Protein AF-A0A3A9STM9-F1 (afdb_monomer_lite)

Secondary structure (DSSP, 8-state):
-------------------------------------------S-TTS---S---EEEETTEEEEGGGSS-HHHHHHHPPTT-EEEEE--TT-SS-EEEEES--EEETTEEE-SEEEEEEEETTEEEEEEEEE-SSTTS--EEETTEEE---SSEEEEEEE-TTSS-EEEEEEEETTTTEEEE--SSS--------S---HHHHHHHHHHHHHSPBP-PEE-

Structure (mmCIF, N/CA/C/O backbone):
data_AF-A0A3A9STM9-F1
#
_entry.id   AF-A0A3A9STM9-F1
#
loop_
_atom_site.group_PDB
_atom_site.id
_atom_site.type_symbol
_atom_site.label_atom_id
_atom_site.label_alt_id
_atom_site.label_comp_id
_atom_site.label_asym_id
_atom_site.label_entity_id
_atom_site.label_seq_id
_atom_site.pdbx_PDB_ins_code
_atom_site.Cartn_x
_atom_site.Cartn_y
_atom_site.Cartn_z
_atom_site.occupancy
_atom_site.B_iso_or_equiv
_atom_site.auth_seq_id
_atom_site.auth_comp_id
_atom_site.auth_asym_id
_atom_site.auth_atom_id
_atom_site.pdbx_PDB_model_num
ATOM 1 N N . MET A 1 1 ? 1.216 -51.928 -12.205 1.00 36.06 1 MET A N 1
ATOM 2 C CA . MET A 1 1 ? 1.286 -51.960 -10.725 1.00 36.06 1 MET A CA 1
ATOM 3 C C . MET A 1 1 ? 0.405 -50.849 -10.153 1.00 36.06 1 MET A C 1
ATOM 5 O O . MET A 1 1 ? 0.487 -49.728 -10.626 1.00 36.06 1 MET A O 1
ATOM 9 N N . LYS A 1 2 ? -0.475 -51.207 -9.203 1.00 38.81 2 LYS A N 1
ATOM 10 C CA . LYS A 1 2 ? -1.328 -50.347 -8.342 1.00 38.81 2 LYS A CA 1
ATOM 11 C C . LYS A 1 2 ? -0.442 -49.484 -7.408 1.00 38.81 2 LYS A C 1
ATOM 13 O O . LYS A 1 2 ? 0.633 -49.959 -7.061 1.00 38.81 2 LYS A O 1
ATOM 18 N N . LYS A 1 3 ? -0.810 -48.273 -6.957 1.00 34.09 3 LYS A N 1
ATOM 19 C CA . LYS A 1 3 ? -1.769 -47.909 -5.872 1.00 34.09 3 LYS A CA 1
ATOM 20 C C . LYS A 1 3 ? -1.920 -46.357 -5.845 1.00 34.09 3 LYS A C 1
ATOM 22 O O . LYS A 1 3 ? -0.946 -45.683 -6.140 1.00 34.09 3 LYS A O 1
ATOM 27 N N . ARG A 1 4 ? -3.141 -45.791 -5.713 1.00 35.72 4 ARG A N 1
ATOM 28 C CA . ARG A 1 4 ? -3.733 -45.106 -4.515 1.00 35.72 4 ARG A CA 1
ATOM 29 C C . ARG A 1 4 ? -2.788 -44.052 -3.895 1.00 35.72 4 ARG A C 1
ATOM 31 O O . ARG A 1 4 ? -1.695 -44.426 -3.513 1.00 35.72 4 ARG A O 1
ATOM 38 N N . GLY A 1 5 ? -3.092 -42.755 -3.799 1.00 36.53 5 GLY A N 1
ATOM 39 C CA . GLY A 1 5 ? -4.284 -42.110 -3.238 1.00 36.53 5 GLY A CA 1
ATOM 40 C C . GLY A 1 5 ? -3.933 -41.561 -1.845 1.00 36.53 5 GLY A C 1
ATOM 41 O O . GLY A 1 5 ? -3.581 -42.358 -0.985 1.00 36.53 5 GLY A O 1
ATOM 42 N N . ALA A 1 6 ? -4.020 -40.244 -1.629 1.00 35.03 6 ALA A N 1
ATOM 43 C CA . ALA A 1 6 ? -4.059 -39.632 -0.296 1.00 35.03 6 ALA A CA 1
ATOM 44 C C . ALA A 1 6 ? -4.674 -38.223 -0.379 1.00 35.03 6 ALA A C 1
ATOM 46 O O . ALA A 1 6 ? -4.030 -37.265 -0.796 1.00 35.03 6 ALA A O 1
ATOM 47 N N . GLN A 1 7 ? -5.948 -38.125 0.003 1.00 38.66 7 GLN A N 1
ATOM 48 C CA . GLN A 1 7 ? -6.521 -36.905 0.565 1.00 38.66 7 GLN A CA 1
ATOM 49 C C . GLN A 1 7 ? -5.829 -36.640 1.907 1.00 38.66 7 GLN A C 1
ATOM 51 O O . GLN A 1 7 ? -5.618 -37.581 2.671 1.00 38.66 7 GLN A O 1
ATOM 56 N N . LEU A 1 8 ? -5.533 -35.381 2.224 1.00 28.84 8 LEU A N 1
ATOM 57 C CA . LEU A 1 8 ? -5.182 -34.978 3.583 1.00 28.84 8 LEU A CA 1
ATOM 58 C C . LEU A 1 8 ? -6.195 -33.945 4.074 1.00 28.84 8 LEU A C 1
ATOM 60 O O . LEU A 1 8 ? -6.130 -32.766 3.746 1.00 28.84 8 LEU A O 1
ATOM 64 N N . PHE A 1 9 ? -7.144 -34.448 4.860 1.00 35.03 9 PHE A N 1
ATOM 65 C CA . PHE A 1 9 ? -7.806 -33.707 5.925 1.00 35.03 9 PHE A CA 1
ATOM 66 C C . PHE A 1 9 ? -6.917 -33.788 7.173 1.00 35.03 9 PHE A C 1
ATOM 68 O O . PHE A 1 9 ? -6.619 -34.894 7.615 1.00 35.03 9 PHE A O 1
ATOM 75 N N . MET A 1 10 ? -6.559 -32.646 7.762 1.00 34.81 10 MET A N 1
ATOM 76 C CA . MET A 1 10 ? -6.268 -32.458 9.196 1.00 34.81 10 MET A CA 1
ATOM 77 C C . MET A 1 10 ? -6.513 -30.965 9.490 1.00 34.81 10 MET A C 1
ATOM 79 O O . MET A 1 10 ? -5.929 -30.126 8.820 1.00 34.81 10 MET A O 1
ATOM 83 N N . GLY A 1 11 ? -7.388 -30.512 10.386 1.00 28.47 11 GLY A N 1
ATOM 84 C CA . GLY A 1 11 ? -8.032 -31.188 11.506 1.00 28.47 11 GLY A CA 1
ATOM 85 C C . GLY A 1 11 ? -7.297 -30.899 12.817 1.00 28.47 11 GLY A C 1
ATOM 86 O O . GLY A 1 11 ? -6.420 -31.665 13.179 1.00 28.47 11 GLY A O 1
ATOM 87 N N . ALA A 1 12 ? -7.729 -29.826 13.493 1.00 33.81 12 ALA A N 1
ATOM 88 C CA . ALA A 1 12 ? -7.607 -29.501 14.923 1.00 33.81 12 ALA A CA 1
ATOM 89 C C . ALA A 1 12 ? -6.215 -29.344 15.579 1.00 33.81 12 ALA A C 1
ATOM 91 O O . ALA A 1 12 ? -5.416 -30.270 15.636 1.00 33.81 12 ALA A O 1
ATOM 92 N N . LEU A 1 13 ? -6.029 -28.209 16.268 1.00 30.81 13 LEU A N 1
ATOM 93 C CA . LEU A 1 13 ? -5.254 -28.150 17.512 1.00 30.81 13 LEU A CA 1
ATOM 94 C C . LEU A 1 13 ? -6.103 -27.510 18.623 1.00 30.81 13 LE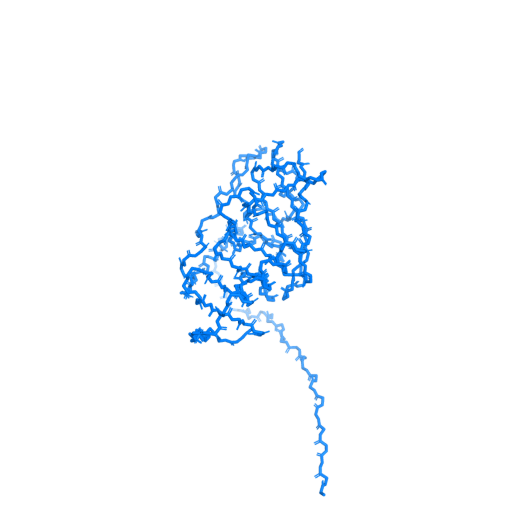U A C 1
ATOM 96 O O . LEU A 1 13 ? -6.277 -26.300 18.703 1.00 30.81 13 LEU A O 1
ATOM 100 N N . THR A 1 14 ? -6.724 -28.414 19.377 1.00 33.56 14 THR A N 1
ATOM 101 C CA . THR A 1 14 ? -6.769 -28.542 20.842 1.00 33.56 14 THR A CA 1
ATOM 102 C C . THR A 1 14 ? -6.871 -27.286 21.716 1.00 33.56 14 THR A C 1
ATOM 104 O O . THR A 1 14 ? -5.957 -26.475 21.818 1.00 33.56 14 THR A O 1
ATOM 107 N N . ALA A 1 15 ? -7.976 -27.241 22.467 1.00 31.92 15 ALA A N 1
ATOM 108 C CA . ALA A 1 15 ? -8.197 -26.408 23.641 1.00 31.92 15 ALA A CA 1
ATOM 109 C C . ALA A 1 15 ? -7.221 -26.744 24.785 1.00 31.92 15 ALA A C 1
ATOM 111 O O . ALA A 1 15 ? -7.033 -27.912 25.119 1.00 31.92 15 ALA A O 1
ATOM 112 N N . GLY A 1 16 ? -6.677 -25.719 25.442 1.00 28.27 16 GLY A N 1
ATOM 113 C CA . GLY A 1 16 ? -6.031 -25.837 26.749 1.00 28.27 16 GLY A CA 1
ATOM 114 C C . GLY A 1 16 ? -6.866 -25.128 27.812 1.00 28.27 16 GLY A C 1
ATOM 115 O O . GLY A 1 16 ? -6.748 -23.917 27.974 1.00 28.27 16 GLY A O 1
ATOM 116 N N . ILE A 1 17 ? -7.718 -25.873 28.521 1.00 34.19 17 ILE A N 1
ATOM 117 C CA . ILE A 1 17 ? -8.367 -25.435 29.764 1.00 34.19 17 ILE A CA 1
ATOM 118 C C . ILE A 1 17 ? -7.583 -26.016 30.952 1.00 34.19 17 ILE A C 1
ATOM 120 O O . ILE A 1 17 ? -7.381 -27.222 31.021 1.00 34.19 17 ILE A O 1
ATOM 124 N N . LEU A 1 18 ? -7.193 -25.105 31.853 1.00 35.88 18 LEU A N 1
ATOM 125 C CA . LEU A 1 18 ? -6.955 -25.192 33.305 1.00 35.88 18 LEU A CA 1
ATOM 126 C C . LEU A 1 18 ? -6.190 -26.392 33.898 1.00 35.88 18 LEU A C 1
ATOM 128 O O . LEU A 1 18 ? -6.679 -27.514 33.948 1.00 35.88 18 LEU A O 1
ATOM 132 N N . ALA A 1 19 ? -5.095 -26.066 34.592 1.00 32.84 19 ALA A N 1
ATOM 133 C CA . ALA A 1 19 ? -4.688 -26.768 35.806 1.00 32.84 19 ALA A CA 1
ATOM 134 C C . ALA A 1 19 ? -4.835 -25.811 37.003 1.00 32.84 19 ALA A C 1
ATOM 136 O O . ALA A 1 19 ? -4.097 -24.837 37.141 1.00 32.84 19 ALA A O 1
ATOM 137 N N . THR A 1 20 ? -5.829 -26.077 37.847 1.00 36.50 20 THR A N 1
ATOM 138 C CA . THR A 1 20 ? -6.054 -25.442 39.152 1.00 36.50 20 THR A CA 1
ATOM 139 C C . THR A 1 20 ? -5.585 -26.365 40.273 1.00 36.50 20 THR A C 1
ATOM 141 O O . THR A 1 20 ? -6.128 -27.459 40.385 1.00 36.50 20 THR A O 1
ATOM 144 N N . SER A 1 21 ? -4.660 -25.893 41.120 1.00 33.94 21 SER A N 1
ATOM 145 C CA . SER A 1 21 ? -4.556 -26.135 42.582 1.00 33.94 21 SER A CA 1
ATOM 146 C C . SER A 1 21 ? -3.163 -25.679 43.066 1.00 33.94 21 SER A C 1
ATOM 148 O O . SER A 1 21 ? -2.178 -26.129 42.499 1.00 33.94 21 SER A O 1
ATOM 150 N N . GLY A 1 22 ? -2.957 -24.833 44.079 1.00 27.05 22 GLY A N 1
ATOM 151 C CA . GLY A 1 22 ? -3.883 -24.141 44.964 1.00 27.05 22 GLY A CA 1
ATOM 152 C C . GLY A 1 22 ? -3.167 -23.175 45.934 1.00 27.05 22 GLY A C 1
ATOM 153 O O . GLY A 1 22 ? -1.953 -23.204 46.081 1.00 27.05 22 GLY A O 1
ATOM 154 N N . VAL A 1 23 ? -4.011 -22.390 46.613 1.00 28.11 23 VAL A N 1
ATOM 155 C CA . VAL A 1 23 ? -3.881 -21.769 47.951 1.00 28.11 23 VAL A CA 1
ATOM 156 C C . VAL A 1 23 ? -3.001 -20.507 48.139 1.00 28.11 23 VAL A C 1
ATOM 158 O O . VAL A 1 23 ? -1.779 -20.535 48.178 1.00 28.11 23 VAL A O 1
ATOM 161 N N . THR A 1 24 ? -3.740 -19.412 48.391 1.00 32.69 24 THR A N 1
ATOM 162 C CA . THR A 1 24 ? -3.453 -18.169 49.147 1.00 32.69 24 THR A CA 1
ATOM 163 C C . THR A 1 24 ? -2.384 -17.190 48.658 1.00 32.69 24 THR A C 1
ATOM 165 O O . THR A 1 24 ? -1.218 -17.279 49.017 1.00 32.69 24 THR A O 1
ATOM 168 N N . SER A 1 25 ? -2.829 -16.087 48.053 1.00 26.17 25 SER A N 1
ATOM 169 C CA . SER A 1 25 ? -2.983 -14.801 48.764 1.00 26.17 25 SER A CA 1
ATOM 170 C C . SER A 1 25 ? -3.636 -13.757 47.850 1.00 26.17 25 SER A C 1
ATOM 172 O O . SER A 1 25 ? -3.415 -13.720 46.643 1.00 26.17 25 SER A O 1
ATOM 174 N N . LEU A 1 26 ? -4.518 -12.949 48.441 1.00 37.00 26 LEU A N 1
ATOM 175 C CA . LEU A 1 26 ? -5.212 -11.839 47.800 1.00 37.00 26 LEU A CA 1
ATOM 176 C C . LEU A 1 26 ? -4.216 -10.810 47.253 1.00 37.00 26 LEU A C 1
ATOM 178 O O . LEU A 1 26 ? -3.538 -10.138 48.023 1.00 37.00 26 LEU A O 1
ATOM 182 N N . ALA A 1 27 ? -4.230 -10.603 45.941 1.00 31.00 27 ALA A N 1
ATOM 183 C CA . ALA A 1 27 ? -3.886 -9.321 45.350 1.00 31.00 27 ALA A CA 1
ATOM 184 C C . ALA A 1 27 ? -4.772 -9.109 44.123 1.00 31.00 27 ALA A C 1
ATOM 186 O O . ALA A 1 27 ? -4.664 -9.808 43.117 1.00 31.00 27 ALA A O 1
ATOM 187 N N . THR A 1 28 ? -5.683 -8.147 44.232 1.00 36.78 28 THR A N 1
ATOM 188 C CA . THR A 1 28 ? -6.463 -7.592 43.128 1.00 36.78 28 THR A CA 1
ATOM 189 C C . THR A 1 28 ? -5.501 -6.961 42.122 1.00 36.78 28 THR A C 1
ATOM 191 O O . THR A 1 28 ? -5.215 -5.767 42.187 1.00 36.78 28 THR A O 1
ATOM 194 N N . ILE A 1 29 ? -4.967 -7.755 41.198 1.00 31.92 29 ILE A N 1
ATOM 195 C CA . ILE A 1 29 ? -4.223 -7.234 40.054 1.00 31.92 29 ILE A CA 1
ATOM 196 C C . ILE A 1 29 ? -5.262 -6.906 38.988 1.00 31.92 29 ILE A C 1
ATOM 198 O O . ILE A 1 29 ? -5.820 -7.784 38.333 1.00 31.92 29 ILE A O 1
ATOM 202 N N . LYS A 1 30 ? -5.555 -5.606 38.875 1.00 32.53 30 LYS A N 1
ATOM 203 C CA . LYS A 1 30 ? -6.234 -5.003 37.726 1.00 32.53 30 LYS A CA 1
ATOM 204 C C . LYS A 1 30 ? -5.679 -5.632 36.451 1.00 32.53 30 LYS A C 1
ATOM 206 O O . LYS A 1 30 ? -4.481 -5.543 36.198 1.00 32.53 30 LYS A O 1
ATOM 211 N N . SER A 1 31 ? -6.560 -6.217 35.650 1.00 32.16 31 SER A N 1
ATOM 212 C CA . SER A 1 31 ? -6.280 -6.636 34.283 1.00 32.16 31 SER A CA 1
ATOM 213 C C . SER A 1 31 ? -5.902 -5.409 33.448 1.00 32.16 31 SER A C 1
ATOM 215 O O . SER A 1 31 ? -6.747 -4.785 32.804 1.00 32.16 31 SER A O 1
ATOM 217 N N . MET A 1 32 ? -4.633 -5.020 33.486 1.00 32.53 32 MET A N 1
ATOM 218 C CA . MET A 1 32 ? -4.047 -4.262 32.397 1.00 32.53 32 MET A CA 1
ATOM 219 C C . MET A 1 32 ? -3.854 -5.261 31.268 1.00 32.53 32 MET A C 1
ATOM 221 O O . MET A 1 32 ? -3.024 -6.159 31.369 1.00 32.53 32 MET A O 1
ATOM 225 N N . ALA A 1 33 ? -4.666 -5.132 30.222 1.00 32.31 33 ALA A N 1
ATOM 226 C CA . ALA A 1 33 ? -4.349 -5.724 28.937 1.00 32.31 33 ALA A CA 1
ATOM 227 C C . ALA A 1 33 ? -3.004 -5.131 28.501 1.00 32.31 33 ALA A C 1
ATOM 229 O O . ALA A 1 33 ? -2.926 -3.989 28.050 1.00 32.31 33 ALA A O 1
ATOM 230 N N . THR A 1 34 ? -1.925 -5.869 28.730 1.00 31.91 34 THR A N 1
ATOM 231 C CA . THR A 1 34 ? -0.625 -5.588 28.142 1.00 31.91 34 THR A CA 1
ATOM 232 C C . THR A 1 34 ? -0.756 -5.862 26.653 1.00 31.91 34 THR A C 1
ATOM 234 O O . THR A 1 34 ? -0.720 -7.005 26.210 1.00 31.91 34 THR A O 1
ATOM 237 N N . THR A 1 35 ? -0.964 -4.805 25.871 1.00 36.81 35 THR A N 1
ATOM 238 C CA . THR A 1 35 ? -0.678 -4.822 24.436 1.00 36.81 35 THR A CA 1
ATOM 239 C C . THR A 1 35 ? 0.807 -5.113 24.279 1.00 36.81 35 THR A C 1
ATOM 241 O O . THR A 1 35 ? 1.641 -4.222 24.445 1.00 36.81 35 THR A O 1
ATOM 244 N N . GLU A 1 36 ? 1.145 -6.368 24.006 1.00 32.84 36 GLU A N 1
ATOM 245 C CA . GLU A 1 36 ? 2.467 -6.729 23.520 1.00 32.84 36 GLU A CA 1
ATOM 246 C C . GLU A 1 36 ? 2.610 -6.132 22.119 1.00 32.84 36 GLU A C 1
ATOM 248 O O . GLU A 1 36 ? 2.073 -6.641 21.134 1.00 32.84 36 GLU A O 1
ATOM 253 N N . ALA A 1 37 ? 3.305 -4.999 22.029 1.00 37.56 37 ALA A N 1
ATOM 254 C CA . ALA A 1 37 ? 3.861 -4.544 20.769 1.00 37.56 37 ALA A CA 1
ATOM 255 C C . ALA A 1 37 ? 4.947 -5.553 20.380 1.00 37.56 37 ALA A C 1
ATOM 257 O O . ALA A 1 37 ? 6.100 -5.432 20.791 1.00 37.56 37 ALA A O 1
ATOM 258 N N . VAL A 1 38 ? 4.564 -6.599 19.648 1.00 35.12 38 VAL A N 1
ATOM 259 C CA . VAL A 1 38 ? 5.532 -7.531 19.074 1.00 35.12 38 VAL A CA 1
ATOM 260 C C . VAL A 1 38 ? 6.214 -6.805 17.919 1.00 35.12 38 VAL A C 1
ATOM 262 O O . VAL A 1 38 ? 5.756 -6.847 16.777 1.00 35.12 38 VAL A O 1
ATOM 265 N N . ASN A 1 39 ? 7.296 -6.096 18.241 1.00 37.81 39 ASN A N 1
ATOM 266 C CA . ASN A 1 39 ? 8.285 -5.663 17.266 1.00 37.81 39 ASN A CA 1
ATOM 267 C C . ASN A 1 39 ? 8.934 -6.930 16.704 1.00 37.81 39 ASN A C 1
ATOM 269 O O . ASN A 1 39 ? 9.878 -7.470 17.275 1.00 37.81 39 ASN A O 1
ATOM 273 N N . TYR A 1 40 ? 8.381 -7.446 15.609 1.00 34.56 40 TYR A N 1
ATOM 274 C CA . TYR A 1 40 ? 9.070 -8.452 14.818 1.00 34.56 40 TYR A CA 1
ATOM 275 C C . TYR A 1 40 ? 10.261 -7.777 14.145 1.00 34.56 40 TYR A C 1
ATOM 277 O O . TYR A 1 40 ? 10.103 -7.063 13.157 1.00 34.56 40 TYR A O 1
ATOM 285 N N . THR A 1 41 ? 11.451 -8.012 14.691 1.00 30.83 41 THR A N 1
ATOM 286 C CA . THR A 1 41 ? 12.717 -7.710 14.027 1.00 30.83 41 THR A CA 1
ATOM 287 C C . THR A 1 41 ? 12.746 -8.476 12.705 1.00 30.83 41 THR A C 1
ATOM 289 O O . THR A 1 41 ? 12.654 -9.705 12.690 1.00 30.83 41 THR A O 1
ATOM 292 N N . MET A 1 42 ? 12.797 -7.755 11.585 1.00 40.12 42 MET A N 1
ATOM 293 C CA . MET A 1 42 ? 12.974 -8.368 10.270 1.00 40.12 42 MET A CA 1
ATOM 294 C C . MET A 1 42 ? 14.424 -8.843 10.137 1.00 40.12 42 MET A C 1
ATOM 296 O O . MET A 1 42 ? 15.335 -8.024 10.192 1.00 40.12 42 MET A O 1
ATOM 300 N N . GLU A 1 43 ? 14.642 -10.145 9.946 1.00 37.22 43 GLU A N 1
ATOM 301 C CA . GLU A 1 43 ? 15.924 -10.657 9.452 1.00 37.22 43 GLU A CA 1
ATOM 302 C C . GLU A 1 43 ? 16.050 -10.308 7.957 1.00 37.22 43 GLU A C 1
ATOM 304 O O . GLU A 1 43 ? 15.247 -10.747 7.134 1.00 37.22 43 GLU A O 1
ATOM 309 N N . GLU A 1 44 ? 17.019 -9.438 7.656 1.00 31.61 44 GLU A N 1
ATOM 310 C CA . GLU A 1 44 ? 17.648 -9.164 6.355 1.00 31.61 44 GLU A CA 1
ATOM 311 C C . GLU A 1 44 ? 16.733 -9.067 5.117 1.00 31.61 44 GLU A C 1
ATOM 313 O O . GLU A 1 44 ? 16.713 -9.922 4.238 1.00 31.61 44 GLU A O 1
ATOM 318 N N . ASN A 1 45 ? 16.050 -7.927 4.986 1.00 33.34 45 ASN A N 1
ATOM 319 C CA . ASN A 1 45 ? 15.750 -7.304 3.688 1.00 33.34 45 ASN A CA 1
ATOM 320 C C . ASN A 1 45 ? 15.763 -5.774 3.860 1.00 33.34 45 ASN A C 1
ATOM 322 O O . ASN A 1 45 ? 14.739 -5.092 3.830 1.00 33.34 45 ASN A O 1
ATOM 326 N N . GLU A 1 46 ? 16.953 -5.235 4.131 1.00 38.16 46 GLU A N 1
ATOM 327 C CA . GLU A 1 46 ? 17.142 -3.914 4.749 1.00 38.16 46 GLU A CA 1
ATOM 328 C C . GLU A 1 46 ? 17.113 -2.685 3.822 1.00 38.16 46 GLU A C 1
ATOM 330 O O . GLU A 1 46 ? 17.242 -1.571 4.316 1.00 38.16 46 GLU A O 1
ATOM 335 N N . THR A 1 47 ? 16.934 -2.784 2.501 1.00 41.12 47 THR A N 1
ATOM 336 C CA . THR A 1 47 ? 17.202 -1.594 1.651 1.00 41.12 47 THR A CA 1
ATOM 337 C C . THR A 1 47 ? 15.992 -0.777 1.193 1.00 41.12 47 THR A C 1
ATOM 339 O O . THR A 1 47 ? 16.194 0.310 0.657 1.00 41.12 47 THR A O 1
ATOM 342 N N . LEU A 1 48 ? 14.746 -1.223 1.410 1.00 43.81 48 LEU A N 1
ATOM 343 C CA . LEU A 1 48 ? 13.556 -0.506 0.899 1.00 43.81 48 LEU A CA 1
ATOM 344 C C . LEU A 1 48 ? 12.452 -0.221 1.931 1.00 43.81 48 LEU A C 1
ATOM 346 O O . LEU A 1 48 ? 11.530 0.539 1.631 1.00 43.81 48 LEU A O 1
ATOM 350 N N . PHE A 1 49 ? 12.548 -0.751 3.153 1.00 46.47 49 PHE A N 1
ATOM 351 C CA . PHE A 1 49 ? 11.510 -0.595 4.175 1.00 46.47 49 PHE A CA 1
ATOM 352 C C . PHE A 1 49 ? 11.997 0.282 5.332 1.00 46.47 49 PHE A C 1
ATOM 354 O O . PHE A 1 49 ? 12.785 -0.146 6.167 1.00 46.47 49 PHE A O 1
ATOM 3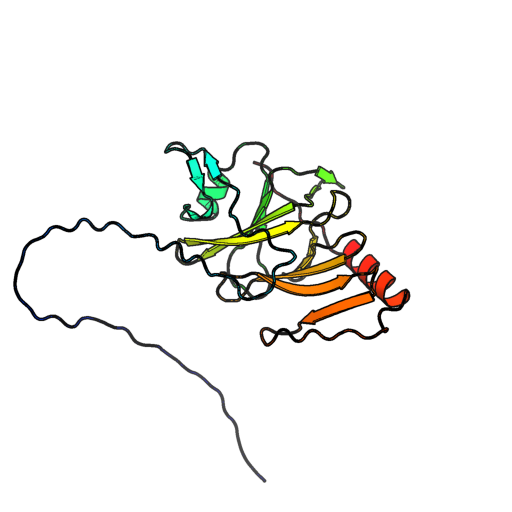61 N N . VAL A 1 50 ? 11.501 1.521 5.407 1.00 47.78 50 VAL A N 1
ATOM 362 C CA . VAL A 1 50 ? 11.709 2.380 6.585 1.00 47.78 50 VAL A CA 1
ATOM 363 C C . VAL A 1 50 ? 10.845 1.840 7.735 1.00 47.78 50 VAL A C 1
ATOM 365 O O . VAL A 1 50 ? 9.615 1.955 7.703 1.00 47.78 50 VAL A O 1
ATOM 368 N N . GLN A 1 51 ? 11.498 1.219 8.720 1.00 53.00 51 GLN A N 1
ATOM 369 C CA . GLN A 1 51 ? 10.904 0.478 9.842 1.00 53.00 51 GLN A CA 1
ATOM 370 C C . GLN A 1 51 ? 10.480 1.358 11.031 1.00 53.00 51 GLN A C 1
ATOM 372 O O . GLN A 1 51 ? 10.777 1.042 12.171 1.00 53.00 51 GLN A O 1
ATOM 377 N N . GLU A 1 52 ? 9.732 2.437 10.807 1.00 53.53 52 GLU A N 1
ATOM 378 C CA . GLU A 1 52 ? 9.034 3.088 11.926 1.00 53.53 52 GLU A CA 1
ATOM 379 C C . GLU A 1 52 ? 7.597 3.441 11.525 1.00 53.53 52 GLU A C 1
ATOM 381 O O . GLU A 1 52 ? 7.395 4.042 10.459 1.00 53.53 52 GLU A O 1
ATOM 386 N N . PRO A 1 53 ? 6.577 3.085 12.333 1.00 58.12 53 PRO A N 1
ATOM 387 C CA . PRO A 1 53 ? 5.198 3.490 12.095 1.00 58.12 53 PRO A CA 1
ATOM 388 C C . PRO A 1 53 ? 5.082 5.002 12.330 1.00 58.12 53 PRO A C 1
ATOM 390 O O . PRO A 1 53 ? 4.749 5.460 13.419 1.00 58.12 53 PRO A O 1
ATOM 393 N N . SER A 1 54 ? 5.371 5.800 11.303 1.00 63.62 54 SER A N 1
ATOM 394 C CA . SER A 1 54 ? 5.522 7.255 11.445 1.00 63.62 54 SER A CA 1
ATOM 395 C C . SER A 1 54 ? 4.205 8.035 11.486 1.00 63.62 54 SER A C 1
ATOM 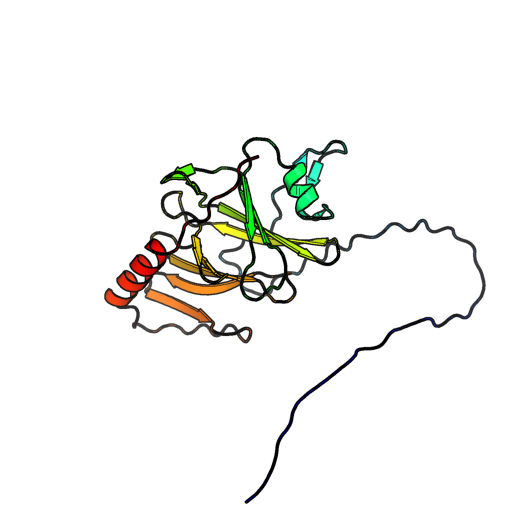397 O O . SER A 1 54 ? 4.226 9.256 11.646 1.00 63.62 54 SER A O 1
ATOM 399 N N . ILE A 1 55 ? 3.054 7.369 11.333 1.00 77.50 55 ILE A N 1
ATOM 400 C CA . ILE A 1 55 ? 1.758 8.044 11.387 1.00 77.50 55 ILE A CA 1
ATOM 401 C C . ILE A 1 55 ? 1.159 7.901 12.786 1.00 77.50 55 ILE A C 1
ATOM 403 O O . ILE A 1 55 ? 0.788 6.814 13.229 1.00 77.50 55 ILE A O 1
ATOM 407 N N . SER A 1 56 ? 0.995 9.048 13.435 1.00 85.56 56 SER A N 1
ATOM 408 C CA . SER A 1 56 ? 0.158 9.218 14.615 1.00 85.56 56 SER A CA 1
ATOM 409 C C . SER A 1 56 ? -0.965 10.192 14.286 1.00 85.56 56 SER A C 1
ATOM 411 O O . SER A 1 56 ? -0.757 11.171 13.569 1.00 85.56 56 SER A O 1
ATOM 413 N N . LEU A 1 57 ? -2.160 9.918 14.799 1.00 85.19 57 LEU A N 1
ATOM 414 C CA . LEU A 1 57 ? -3.347 10.740 14.589 1.00 85.19 57 LEU A CA 1
ATOM 415 C C . LEU A 1 57 ? -3.740 11.434 15.890 1.00 85.19 57 LEU A C 1
ATOM 417 O O . LEU A 1 57 ? -3.694 10.835 16.966 1.00 85.19 57 LEU A O 1
ATOM 421 N N . GLN A 1 58 ? -4.173 12.689 15.784 1.00 83.38 58 GLN A N 1
ATOM 422 C CA . GLN A 1 58 ? -4.838 13.371 16.886 1.00 83.38 58 GLN A CA 1
ATOM 423 C C . GLN A 1 58 ? -6.260 12.819 17.026 1.00 83.38 58 GLN A C 1
ATOM 425 O O . GLN A 1 58 ? -7.043 12.832 16.079 1.00 83.38 58 GLN A O 1
ATOM 430 N N . THR A 1 59 ? -6.607 12.369 18.224 1.00 81.75 59 THR A N 1
ATOM 431 C CA . THR A 1 59 ? -7.940 11.880 18.588 1.00 81.75 59 THR A CA 1
ATOM 432 C C . THR A 1 59 ? -8.514 12.720 19.730 1.00 81.75 59 THR A C 1
ATOM 434 O O . THR A 1 59 ? -7.799 13.511 20.354 1.00 81.75 59 THR A O 1
ATOM 437 N N . GLY A 1 60 ? -9.800 12.530 20.045 1.00 78.81 60 GLY A N 1
ATOM 438 C CA . GLY A 1 60 ? -10.428 13.170 21.209 1.00 78.81 60 GLY A CA 1
ATOM 439 C C . GLY A 1 60 ? -9.771 12.802 22.549 1.00 78.81 60 GLY A C 1
ATOM 440 O O . GLY A 1 60 ? -9.879 13.563 23.501 1.00 78.81 60 GLY A O 1
ATOM 441 N N . SER A 1 61 ? -9.050 11.676 22.612 1.00 81.25 61 SER A N 1
ATOM 442 C CA . SER A 1 61 ? -8.311 11.199 23.790 1.00 81.25 61 SER A CA 1
ATOM 443 C C . SER A 1 61 ? -6.801 11.479 23.737 1.00 81.25 61 SER A C 1
ATOM 445 O O . SER A 1 61 ? -6.062 10.952 24.563 1.00 81.25 61 SER A O 1
ATOM 447 N N . GLY A 1 62 ? -6.322 12.269 22.768 1.00 87.31 62 GLY A N 1
ATOM 448 C CA . GLY A 1 62 ? -4.897 12.576 22.581 1.00 87.31 62 GLY A CA 1
ATOM 449 C C . GLY A 1 62 ? -4.302 11.987 21.300 1.00 87.31 62 GLY A C 1
ATOM 450 O O . GLY A 1 62 ? -5.027 11.605 20.382 1.00 87.31 62 GLY A O 1
ATOM 451 N N . ILE A 1 63 ? -2.973 11.938 21.218 1.00 86.75 63 ILE A N 1
ATOM 452 C CA . ILE A 1 63 ? -2.254 11.411 20.050 1.00 86.75 63 ILE A CA 1
ATOM 453 C C . ILE A 1 63 ? -2.190 9.885 20.138 1.00 86.75 63 ILE A C 1
ATOM 455 O O . ILE A 1 63 ? -1.793 9.337 21.165 1.00 86.75 63 ILE A O 1
ATOM 459 N N . LYS A 1 64 ? -2.563 9.206 19.053 1.00 88.81 64 LYS A N 1
ATOM 460 C CA . LYS A 1 64 ? -2.606 7.746 18.961 1.00 88.81 64 LYS A CA 1
ATOM 461 C C . LYS A 1 64 ? -1.879 7.271 17.702 1.00 88.81 64 LYS A C 1
ATOM 463 O O . LYS A 1 64 ? -2.185 7.746 16.608 1.00 88.81 64 LYS A O 1
ATOM 468 N N . ASN A 1 65 ? -0.932 6.343 17.836 1.00 90.56 65 ASN A N 1
ATOM 469 C CA . ASN A 1 65 ? -0.309 5.683 16.686 1.00 90.56 65 ASN A CA 1
ATOM 470 C C . ASN A 1 65 ? -1.347 4.809 15.964 1.00 90.56 65 ASN A C 1
ATOM 472 O O . ASN A 1 65 ? -2.227 4.238 16.612 1.00 90.56 65 ASN A O 1
ATOM 476 N N . ILE A 1 66 ? -1.239 4.674 14.640 1.00 90.69 66 ILE A N 1
ATOM 477 C CA . ILE A 1 66 ? -2.140 3.826 13.842 1.00 90.69 66 ILE A CA 1
ATOM 478 C C . ILE A 1 66 ? -2.236 2.390 14.392 1.00 90.69 66 ILE A C 1
ATOM 480 O O . ILE A 1 66 ? -3.333 1.837 14.442 1.00 90.69 66 ILE A O 1
ATOM 484 N N . THR A 1 67 ? -1.136 1.806 14.876 1.00 90.75 67 THR A N 1
ATOM 485 C CA . THR A 1 67 ? -1.120 0.427 15.407 1.00 90.75 67 THR A CA 1
ATOM 486 C C . THR A 1 67 ? -1.882 0.258 16.724 1.00 90.75 67 THR A C 1
ATOM 488 O O . THR A 1 67 ? -2.208 -0.859 17.111 1.00 90.75 67 THR A O 1
ATOM 491 N N . GLN A 1 68 ? -2.210 1.354 17.413 1.00 91.31 68 GLN A N 1
ATOM 492 C CA . GLN A 1 68 ? -2.959 1.319 18.671 1.00 91.31 68 GLN A CA 1
ATOM 493 C C . GLN A 1 68 ? -4.482 1.286 18.449 1.00 91.31 68 GLN A C 1
ATOM 495 O O . GLN A 1 68 ? -5.247 1.171 19.413 1.00 91.31 68 GLN A O 1
ATOM 500 N N . PHE A 1 69 ? -4.965 1.498 17.220 1.00 92.19 69 PHE A N 1
ATOM 501 C CA . PHE A 1 69 ? -6.394 1.428 16.892 1.00 92.19 69 PHE A CA 1
ATOM 502 C C . PHE A 1 69 ? -6.892 -0.020 16.881 1.00 92.19 69 PHE A C 1
ATOM 504 O O . PHE A 1 69 ? -6.116 -0.934 16.626 1.00 92.19 69 PHE A O 1
ATOM 511 N N . GLY A 1 70 ? -8.186 -0.231 17.155 1.00 90.94 70 GLY A N 1
ATOM 512 C CA . GLY A 1 70 ? -8.766 -1.580 17.184 1.00 90.94 70 GLY A CA 1
ATOM 513 C C . GLY A 1 70 ? -9.242 -2.077 15.816 1.00 90.94 70 GLY A C 1
ATOM 514 O O . GLY A 1 70 ? -9.479 -3.268 15.625 1.00 90.94 70 GLY A O 1
ATOM 515 N N . SER A 1 71 ? -9.420 -1.167 14.850 1.00 94.19 71 SER A N 1
ATOM 516 C CA . SER A 1 71 ? -9.901 -1.501 13.506 1.00 94.19 71 SER A CA 1
ATOM 517 C C . SER A 1 71 ? -9.527 -0.451 12.456 1.00 94.19 71 SER A C 1
ATOM 519 O O . SER A 1 71 ? -9.314 0.724 12.764 1.00 94.19 71 SER A O 1
ATOM 521 N N . ILE A 1 72 ? -9.523 -0.869 11.184 1.00 95.56 72 ILE A N 1
ATOM 522 C CA . ILE A 1 72 ? -9.358 0.028 10.027 1.00 95.56 72 ILE A CA 1
ATOM 523 C C . ILE A 1 72 ? -10.471 1.087 9.988 1.00 95.56 72 ILE A C 1
ATOM 525 O O . ILE A 1 72 ? -10.224 2.238 9.629 1.00 95.56 72 ILE A O 1
ATOM 529 N N . ASP A 1 73 ? -11.687 0.738 10.411 1.00 95.75 73 ASP A N 1
ATOM 530 C CA . ASP A 1 73 ? -12.802 1.681 10.502 1.00 95.75 73 ASP A CA 1
ATOM 531 C C . ASP A 1 73 ? -12.530 2.836 11.458 1.00 95.75 73 ASP A C 1
ATOM 533 O O . ASP A 1 73 ? -12.797 3.991 11.118 1.00 95.75 73 ASP A O 1
ATOM 537 N N . GLU A 1 74 ? -11.998 2.549 12.644 1.00 94.69 74 GLU A N 1
ATOM 538 C CA . GLU A 1 74 ? -11.638 3.598 13.595 1.00 94.69 74 GLU A CA 1
ATOM 539 C C . GLU A 1 74 ? -10.547 4.508 13.034 1.00 94.69 74 GLU A C 1
ATOM 541 O O . GLU A 1 74 ? -10.662 5.729 13.159 1.00 94.69 74 GLU A O 1
ATOM 546 N N . ILE A 1 75 ? -9.548 3.932 12.357 1.00 95.25 75 ILE A N 1
ATOM 547 C CA . ILE A 1 75 ? -8.483 4.695 11.699 1.00 95.25 75 ILE A CA 1
ATOM 548 C C . ILE A 1 75 ? -9.086 5.652 10.669 1.00 95.25 75 ILE A C 1
ATOM 550 O O . ILE A 1 75 ? -8.877 6.859 10.754 1.00 95.25 75 ILE A O 1
ATOM 554 N N . VAL A 1 76 ? -9.895 5.142 9.735 1.00 96.00 76 VAL A N 1
ATOM 555 C CA . VAL A 1 76 ? -10.507 5.943 8.660 1.00 96.00 76 VAL A CA 1
ATOM 556 C C . VAL A 1 76 ? -11.432 7.038 9.203 1.00 96.00 76 VAL A C 1
ATOM 558 O O . VAL A 1 76 ? -11.521 8.127 8.625 1.00 96.00 76 VAL A O 1
ATOM 561 N N . ARG A 1 77 ? -12.123 6.793 10.321 1.00 94.56 77 ARG A N 1
ATOM 562 C CA . ARG A 1 77 ? -12.930 7.827 10.989 1.00 94.56 77 ARG A CA 1
ATOM 563 C C . ARG A 1 77 ? -12.065 8.914 11.625 1.00 94.56 77 ARG A C 1
ATOM 565 O O . ARG A 1 77 ? -12.462 10.074 11.554 1.00 94.56 77 ARG A O 1
ATOM 572 N N . ALA A 1 78 ? -10.923 8.543 12.203 1.00 94.31 78 ALA A N 1
ATOM 573 C CA . ALA A 1 78 ? -9.992 9.445 12.878 1.00 94.31 78 ALA A CA 1
ATOM 574 C C . ALA A 1 78 ? -9.034 10.190 11.932 1.00 94.31 78 ALA A C 1
ATOM 576 O O . ALA A 1 78 ? -8.330 11.093 12.382 1.00 94.31 78 ALA A O 1
ATOM 577 N N . LEU A 1 79 ? -8.985 9.833 10.641 1.00 94.38 79 LEU A N 1
ATOM 578 C CA . LEU A 1 79 ? -8.145 10.535 9.672 1.00 94.38 79 LEU A CA 1
ATOM 579 C C . LEU A 1 79 ? -8.501 12.035 9.618 1.00 94.38 79 LEU A C 1
ATOM 581 O O . LEU A 1 79 ? -9.684 12.385 9.525 1.00 94.38 79 LEU A O 1
ATOM 585 N N . PRO A 1 80 ? -7.503 12.933 9.651 1.00 91.88 80 PRO A N 1
ATOM 586 C CA . PRO A 1 80 ? -7.729 14.354 9.445 1.00 91.88 80 PRO A CA 1
ATOM 587 C C . PRO A 1 80 ? -8.081 14.637 7.981 1.00 91.88 80 PRO A C 1
ATOM 589 O O . PRO A 1 80 ? -7.714 13.885 7.074 1.00 91.88 80 PRO A O 1
ATOM 592 N N . LYS A 1 81 ? -8.765 15.765 7.753 1.00 92.00 81 LYS A N 1
ATOM 593 C CA . LYS A 1 81 ? -9.085 16.235 6.401 1.00 92.00 81 LYS A CA 1
ATOM 594 C C . LYS A 1 81 ? -7.817 16.379 5.558 1.00 92.00 81 LYS A C 1
ATOM 596 O O . LYS A 1 81 ? -6.820 16.921 6.032 1.00 92.00 81 LYS A O 1
ATOM 601 N N . GLY A 1 82 ? -7.879 15.933 4.309 1.00 90.44 82 GLY A N 1
ATOM 602 C CA . GLY A 1 82 ? -6.776 16.017 3.347 1.00 90.44 82 GLY A CA 1
ATOM 603 C C . GLY A 1 82 ?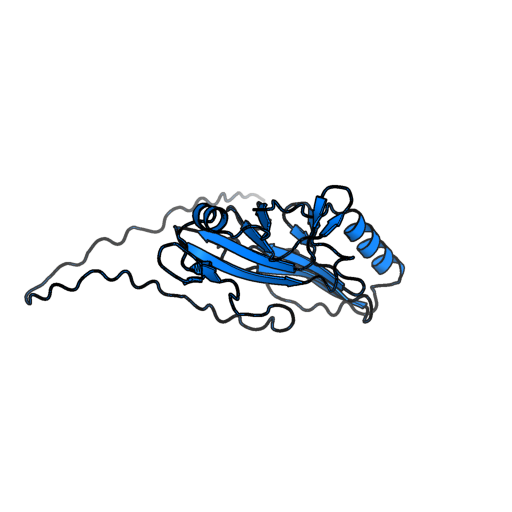 -5.827 14.816 3.348 1.00 90.44 82 GLY A C 1
ATOM 604 O O . GLY A 1 82 ? -5.123 14.621 2.357 1.00 90.44 82 GLY A O 1
ATOM 605 N N . MET A 1 83 ? -5.850 13.965 4.382 1.00 94.25 83 MET A N 1
ATOM 606 C CA . MET A 1 83 ? -5.253 12.632 4.274 1.00 94.25 83 MET A CA 1
ATOM 607 C C . MET A 1 83 ? -6.125 11.740 3.394 1.00 94.25 83 MET A C 1
ATOM 609 O O . MET A 1 83 ? -7.340 11.924 3.291 1.00 94.25 83 MET A O 1
ATOM 613 N N . ALA A 1 84 ? -5.497 10.756 2.759 1.00 96.94 84 ALA A N 1
ATOM 614 C CA . ALA A 1 84 ? -6.196 9.832 1.887 1.00 96.94 84 ALA A CA 1
ATOM 615 C C . ALA A 1 84 ? -5.858 8.386 2.229 1.00 96.94 84 ALA A C 1
ATOM 617 O O . ALA A 1 84 ? -4.787 8.073 2.758 1.00 96.94 84 ALA A O 1
ATOM 618 N N . TYR A 1 85 ? -6.789 7.496 1.921 1.00 98.12 85 TYR A N 1
ATOM 619 C CA . TYR A 1 85 ? -6.663 6.085 2.232 1.00 98.12 85 TYR A CA 1
ATOM 620 C C . TYR A 1 85 ? -7.174 5.211 1.095 1.00 98.12 85 TYR A C 1
ATOM 622 O O . TYR A 1 85 ? -7.908 5.661 0.216 1.00 98.12 85 TYR A O 1
ATOM 630 N N . LYS A 1 86 ? -6.788 3.939 1.108 1.00 98.31 86 LYS A N 1
ATOM 631 C CA . LYS A 1 86 ? -7.453 2.917 0.313 1.00 98.31 86 LYS A CA 1
ATOM 632 C C . LYS A 1 86 ? -7.563 1.622 1.089 1.00 98.31 86 LYS A C 1
ATOM 634 O O . LYS A 1 86 ? -6.587 1.172 1.675 1.00 98.31 86 LYS A O 1
ATOM 639 N N . ARG A 1 87 ? -8.745 1.017 1.048 1.00 97.69 87 ARG A N 1
ATOM 640 C CA . ARG A 1 87 ? -8.974 -0.356 1.498 1.00 97.69 87 ARG A CA 1
ATOM 641 C C . ARG A 1 87 ? -8.922 -1.288 0.305 1.00 97.69 87 ARG A C 1
ATOM 643 O O . ARG A 1 87 ? -9.470 -0.963 -0.752 1.00 97.69 87 ARG A O 1
ATOM 650 N N . MET A 1 88 ? -8.245 -2.416 0.450 1.00 96.50 88 MET A N 1
ATOM 651 C CA . MET A 1 88 ? -8.130 -3.403 -0.617 1.00 96.50 88 MET A CA 1
ATOM 652 C C . MET A 1 88 ? -7.748 -4.780 -0.092 1.00 96.50 88 MET A C 1
ATOM 654 O O . MET A 1 88 ? -7.247 -4.921 1.016 1.00 96.50 88 MET A O 1
ATOM 658 N N . TYR A 1 89 ? -7.944 -5.783 -0.942 1.00 95.56 89 TYR A N 1
ATOM 659 C CA . TYR A 1 89 ? -7.437 -7.134 -0.740 1.00 95.56 89 TYR A CA 1
ATOM 660 C C . TYR A 1 89 ? -6.174 -7.338 -1.570 1.00 95.56 89 TYR A C 1
ATOM 662 O O . TYR A 1 89 ? -6.126 -6.937 -2.744 1.00 95.56 89 TYR A O 1
ATOM 670 N N . LEU A 1 90 ? -5.172 -7.959 -0.952 1.00 95.12 90 LEU A N 1
ATOM 671 C CA . LEU A 1 90 ? -3.902 -8.299 -1.579 1.00 95.12 90 LEU A CA 1
ATOM 672 C C . LEU A 1 90 ? -3.699 -9.811 -1.574 1.00 95.12 90 LEU A C 1
ATOM 674 O O . LEU A 1 90 ? -4.172 -10.516 -0.687 1.00 95.12 90 LEU A O 1
ATOM 678 N N . LYS A 1 91 ? -2.992 -10.308 -2.587 1.00 92.69 91 LYS A N 1
ATOM 679 C CA . LYS A 1 91 ? -2.647 -11.720 -2.712 1.00 92.69 91 LYS A CA 1
ATOM 680 C C . LYS A 1 91 ? -1.841 -12.159 -1.490 1.00 92.69 91 LYS A C 1
ATOM 682 O O . LYS A 1 91 ? -1.063 -11.385 -0.938 1.00 92.69 91 LYS A O 1
ATOM 687 N N . GLY A 1 92 ? -2.052 -13.408 -1.091 1.00 90.69 92 GLY A N 1
ATOM 688 C CA . GLY A 1 92 ? -1.415 -14.019 0.071 1.00 90.69 92 GLY A CA 1
ATOM 689 C C . GLY A 1 92 ? -2.196 -13.824 1.368 1.00 90.69 92 GLY A C 1
ATOM 690 O O . GLY A 1 92 ? -2.218 -14.757 2.157 1.00 90.69 92 GLY A O 1
ATOM 691 N N . PHE A 1 93 ? -2.946 -12.728 1.540 1.00 93.94 93 PHE A N 1
ATOM 692 C CA . PHE A 1 93 ? -3.689 -12.436 2.771 1.00 93.94 93 PHE A CA 1
ATOM 693 C C . PHE A 1 93 ? -5.209 -12.372 2.559 1.00 93.94 93 PHE A C 1
ATOM 695 O O . PHE A 1 93 ? -5.705 -11.654 1.696 1.00 93.94 93 PHE A O 1
ATOM 702 N N . ASN A 1 94 ? -5.974 -13.086 3.392 1.00 92.00 94 ASN A N 1
ATOM 703 C CA . ASN A 1 94 ? -7.441 -13.150 3.307 1.00 92.00 94 ASN A CA 1
ATOM 704 C C . ASN A 1 94 ? -8.160 -12.083 4.163 1.00 92.00 94 ASN A C 1
ATOM 706 O O . ASN A 1 94 ? -9.255 -12.313 4.673 1.00 92.00 94 ASN A O 1
ATOM 710 N N . GLY A 1 95 ? -7.534 -10.926 4.372 1.00 93.06 95 GLY A N 1
ATOM 711 C CA . GLY A 1 95 ? -8.107 -9.827 5.144 1.00 93.06 95 GLY A CA 1
ATOM 712 C C . GLY A 1 95 ? -7.925 -8.476 4.466 1.00 93.06 95 GLY A C 1
ATOM 713 O O . GLY A 1 95 ? -7.280 -8.353 3.424 1.00 93.06 95 GLY A O 1
ATOM 714 N N . GLU A 1 96 ? -8.537 -7.452 5.057 1.00 94.00 96 GLU A N 1
ATOM 715 C CA . GLU A 1 96 ? -8.462 -6.092 4.532 1.00 94.00 96 GLU A CA 1
ATOM 716 C C . GLU A 1 96 ? -7.078 -5.482 4.797 1.00 94.00 96 GLU A C 1
ATOM 718 O O . GLU A 1 96 ? -6.544 -5.542 5.909 1.00 94.00 96 GLU A O 1
ATOM 723 N N . VAL A 1 97 ? -6.517 -4.869 3.757 1.00 97.06 97 VAL A N 1
ATOM 724 C CA . VAL A 1 97 ? -5.289 -4.079 3.800 1.00 97.06 97 VAL A CA 1
ATOM 725 C C . VAL A 1 97 ? -5.658 -2.606 3.658 1.00 97.06 97 VAL A C 1
ATOM 727 O O . VAL A 1 97 ? -6.390 -2.217 2.742 1.00 97.06 97 VAL A O 1
ATOM 730 N N . LEU A 1 98 ? -5.122 -1.780 4.550 1.00 98.00 98 LEU A N 1
ATOM 731 C CA . LEU A 1 98 ? -5.243 -0.330 4.533 1.00 98.00 98 LEU A CA 1
ATOM 732 C C . LEU A 1 98 ? -3.950 0.295 4.004 1.00 98.00 98 LEU A C 1
ATOM 734 O O . LEU A 1 98 ? -2.880 0.136 4.584 1.00 98.00 98 LEU A O 1
ATOM 738 N N . LEU A 1 99 ? -4.073 1.074 2.938 1.00 97.69 99 LEU A N 1
ATOM 739 C CA . LEU A 1 99 ? -3.046 1.994 2.464 1.00 97.69 99 LEU A CA 1
ATOM 740 C C . LEU A 1 99 ? -3.384 3.388 2.991 1.00 97.69 99 LEU A C 1
ATOM 742 O O . LEU A 1 99 ? -4.482 3.879 2.737 1.00 97.69 99 LEU A O 1
ATOM 746 N N . LEU A 1 100 ? -2.445 4.045 3.666 1.00 96.75 100 LEU A N 1
ATOM 747 C CA . LEU A 1 100 ? -2.557 5.441 4.091 1.00 96.75 100 LEU A CA 1
ATOM 748 C C . LEU A 1 100 ? -1.541 6.311 3.366 1.00 96.75 100 LEU A C 1
ATOM 750 O O . LEU A 1 100 ? -0.372 5.949 3.249 1.00 96.75 100 LEU A O 1
ATOM 754 N N . THR A 1 101 ? -1.962 7.492 2.930 1.00 94.44 101 THR A N 1
ATOM 755 C CA . THR A 1 101 ? -1.064 8.499 2.369 1.00 94.44 101 THR A CA 1
ATOM 756 C C . THR A 1 101 ? -1.409 9.888 2.893 1.00 94.44 101 THR A C 1
ATOM 758 O O . THR A 1 101 ? -2.571 10.219 3.135 1.00 94.44 101 THR A O 1
ATOM 761 N N . GLN A 1 102 ? -0.380 10.703 3.115 1.00 90.81 102 GLN A N 1
ATOM 762 C CA . GLN A 1 102 ? -0.538 12.060 3.646 1.00 90.81 102 GLN A CA 1
ATOM 763 C C . GLN A 1 102 ? -0.970 13.059 2.571 1.00 90.81 102 GLN A C 1
ATOM 765 O O . GLN A 1 102 ? -1.513 14.109 2.898 1.00 90.81 102 GLN A O 1
ATOM 770 N N . SER A 1 103 ? -0.730 12.747 1.297 1.00 88.12 103 SER A N 1
ATOM 771 C CA . SER A 1 103 ? -1.105 13.606 0.183 1.00 88.12 103 SER A CA 1
ATOM 772 C C . SER A 1 103 ? -1.360 12.793 -1.079 1.00 88.12 103 SER A C 1
ATOM 774 O O . SER A 1 103 ? -0.845 11.687 -1.266 1.00 88.12 103 SER A O 1
ATOM 776 N N . THR A 1 104 ? -2.184 13.359 -1.954 1.00 95.25 104 THR A N 1
ATOM 777 C CA . THR A 1 104 ? -2.480 12.789 -3.266 1.00 95.25 104 THR A CA 1
ATOM 778 C C . THR A 1 104 ? -2.324 13.845 -4.346 1.00 95.25 104 THR A C 1
ATOM 780 O O . THR A 1 104 ? -2.409 15.046 -4.089 1.00 95.25 104 THR A O 1
ATOM 783 N N . VAL A 1 105 ? -2.108 13.383 -5.572 1.00 93.94 105 VAL A N 1
ATOM 784 C CA . VAL A 1 105 ? -2.112 14.199 -6.781 1.00 93.94 105 VAL A CA 1
ATOM 785 C C . VAL A 1 105 ? -3.177 13.675 -7.719 1.00 93.94 105 VAL A C 1
ATOM 787 O O . VAL A 1 105 ? -3.258 12.468 -7.981 1.00 93.94 105 VAL A O 1
ATOM 790 N N . LYS A 1 106 ? -3.991 14.595 -8.235 1.00 95.00 106 LYS A N 1
ATOM 791 C CA . LYS A 1 106 ? -5.056 14.264 -9.172 1.00 95.00 106 LYS A CA 1
ATOM 792 C C . LYS A 1 106 ? -4.480 13.990 -10.560 1.00 95.00 106 LYS A C 1
ATOM 794 O O . LYS A 1 106 ? -3.788 14.838 -11.118 1.00 95.00 106 LYS A O 1
ATOM 799 N N . ARG A 1 107 ? -4.778 12.816 -11.116 1.00 89.88 107 ARG A N 1
ATOM 800 C CA . ARG A 1 107 ? -4.372 12.379 -12.460 1.00 89.88 107 ARG A CA 1
ATOM 801 C C . ARG A 1 107 ? -5.473 11.575 -13.105 1.00 89.88 107 ARG A C 1
ATOM 803 O O . ARG A 1 107 ? -5.969 10.635 -12.493 1.00 89.88 107 ARG A O 1
ATOM 810 N N . ASP A 1 108 ? -5.875 11.972 -14.306 1.00 90.25 108 ASP A N 1
ATOM 811 C CA . ASP A 1 108 ? -6.947 11.313 -15.061 1.00 90.25 108 ASP A CA 1
ATOM 812 C C . ASP A 1 108 ? -8.211 11.092 -14.209 1.00 90.25 108 ASP A C 1
ATOM 814 O O . ASP A 1 108 ? -8.815 10.022 -14.187 1.00 90.25 108 ASP A O 1
ATOM 818 N N . GLY A 1 109 ? -8.565 12.108 -13.412 1.00 93.62 109 GLY A N 1
ATOM 819 C CA . GLY A 1 109 ? -9.711 12.074 -12.499 1.00 93.62 109 GLY A CA 1
ATOM 820 C C . GLY A 1 109 ? -9.516 11.271 -11.205 1.00 93.62 109 GLY A C 1
ATOM 821 O O . GLY A 1 109 ? -10.419 11.279 -10.372 1.00 93.62 109 GLY A O 1
ATOM 822 N N . LYS A 1 110 ? -8.363 10.628 -10.994 1.00 96.50 110 LYS A N 1
ATOM 823 C CA . LYS A 1 110 ? -8.055 9.790 -9.823 1.00 96.50 110 LYS A CA 1
ATOM 824 C C . LYS A 1 110 ? -7.101 10.489 -8.859 1.00 96.50 110 LYS A C 1
ATOM 826 O O . LYS A 1 110 ? -6.180 11.176 -9.291 1.00 96.50 110 LYS A O 1
ATOM 831 N N . ASN A 1 111 ? -7.278 10.276 -7.560 1.00 97.44 111 ASN A N 1
ATOM 832 C CA . ASN A 1 111 ? -6.334 10.713 -6.534 1.00 97.44 111 ASN A CA 1
ATOM 833 C C . ASN A 1 111 ? -5.254 9.642 -6.385 1.00 97.44 111 ASN A C 1
ATOM 835 O O . ASN A 1 111 ? -5.528 8.530 -5.941 1.00 97.44 111 ASN A O 1
ATOM 839 N N . THR A 1 112 ? -4.031 9.963 -6.780 1.00 96.69 112 THR A N 1
ATOM 840 C CA . THR A 1 112 ? -2.913 9.011 -6.811 1.00 96.69 112 THR A CA 1
ATOM 841 C C . THR A 1 112 ? -1.815 9.434 -5.847 1.00 96.69 112 THR A C 1
ATOM 843 O O . THR A 1 112 ? -1.718 10.610 -5.502 1.00 96.69 112 THR A O 1
ATOM 846 N N . SER A 1 113 ? -0.975 8.499 -5.408 1.00 95.44 113 SER A N 1
ATOM 847 C CA . SER A 1 113 ? 0.193 8.814 -4.583 1.00 95.44 113 SER A CA 1
ATOM 848 C C . SER A 1 113 ? 1.375 7.917 -4.930 1.00 95.44 113 SER A C 1
ATOM 850 O O . SER A 1 113 ? 1.191 6.780 -5.369 1.00 95.44 113 SER A O 1
ATOM 852 N N . SER A 1 114 ? 2.582 8.446 -4.742 1.00 93.12 114 SER A N 1
ATOM 853 C CA . SER A 1 114 ? 3.855 7.725 -4.846 1.00 93.12 114 SER A CA 1
ATOM 854 C C . SER A 1 114 ? 4.325 7.159 -3.505 1.00 93.12 114 SER A C 1
ATOM 856 O O . SER A 1 114 ? 5.364 6.505 -3.446 1.00 93.12 114 SER A O 1
ATOM 858 N N . ILE A 1 115 ? 3.587 7.431 -2.422 1.00 91.69 115 ILE A N 1
ATOM 859 C CA . ILE A 1 115 ? 3.915 7.001 -1.063 1.00 91.69 115 ILE A CA 1
ATOM 860 C C . ILE A 1 115 ? 2.666 6.424 -0.402 1.00 91.69 115 ILE A C 1
ATOM 862 O O . ILE A 1 115 ? 1.622 7.080 -0.375 1.00 91.69 115 ILE A O 1
ATOM 866 N N . ALA A 1 116 ? 2.783 5.238 0.192 1.00 94.25 116 ALA A N 1
ATOM 867 C CA . ALA A 1 116 ? 1.753 4.692 1.070 1.00 94.25 116 ALA A CA 1
ATOM 868 C C . ALA A 1 116 ? 2.358 3.927 2.246 1.00 94.25 116 ALA A C 1
ATOM 870 O O . ALA A 1 116 ? 3.345 3.211 2.093 1.00 94.25 116 ALA A O 1
ATOM 871 N N . TYR A 1 117 ? 1.726 4.067 3.405 1.00 94.19 117 TYR A N 1
ATOM 872 C CA . TYR A 1 117 ? 1.966 3.271 4.602 1.00 94.19 117 TYR A CA 1
ATOM 873 C C . TYR A 1 117 ? 0.929 2.155 4.639 1.00 94.19 117 TYR A C 1
ATOM 875 O O . TYR A 1 117 ? -0.262 2.418 4.458 1.00 94.19 117 TYR A O 1
ATOM 883 N N . ILE A 1 118 ? 1.387 0.923 4.818 1.00 95.31 118 ILE A N 1
ATOM 884 C CA . ILE A 1 118 ? 0.576 -0.277 4.650 1.00 95.31 118 ILE A CA 1
ATOM 885 C C . ILE A 1 118 ? 0.269 -0.866 6.018 1.00 95.31 118 ILE A C 1
ATOM 887 O O . ILE A 1 118 ? 1.173 -1.067 6.829 1.00 95.31 118 ILE A O 1
ATOM 891 N N . TYR A 1 119 ? -1.003 -1.164 6.253 1.00 95.50 119 TYR A N 1
ATOM 892 C CA . TYR A 1 119 ? -1.478 -1.768 7.486 1.00 95.50 119 TYR A CA 1
ATOM 893 C C . TYR A 1 119 ? -2.462 -2.897 7.205 1.00 95.50 119 TYR A C 1
ATOM 895 O O . TYR A 1 119 ? -3.163 -2.890 6.194 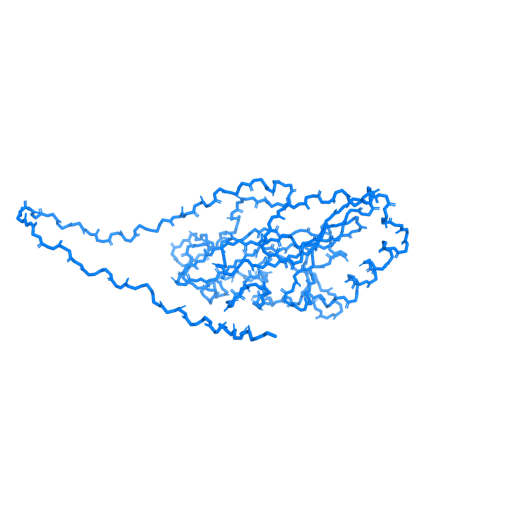1.00 95.50 119 TYR A O 1
ATOM 903 N N . THR A 1 120 ? -2.571 -3.830 8.135 1.00 95.31 120 THR A N 1
ATOM 904 C CA . THR A 1 120 ? -3.585 -4.894 8.144 1.00 95.31 120 THR A CA 1
ATOM 905 C C . THR A 1 120 ? -4.293 -4.926 9.486 1.00 95.31 120 THR A C 1
ATOM 907 O O . THR A 1 120 ? -3.762 -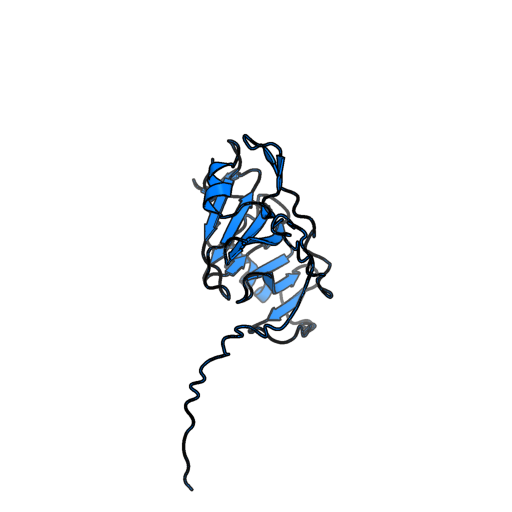4.453 10.490 1.00 95.31 120 THR A O 1
ATOM 910 N N . ALA A 1 121 ? -5.498 -5.493 9.506 1.00 91.88 121 ALA A N 1
ATOM 911 C CA . ALA A 1 121 ? -6.225 -5.774 10.736 1.00 91.88 121 ALA A CA 1
ATOM 912 C C . ALA A 1 121 ? -6.405 -7.280 10.925 1.00 91.88 121 ALA A C 1
ATOM 914 O O . ALA A 1 121 ? -6.921 -7.960 10.036 1.00 91.88 121 ALA A O 1
ATOM 915 N N . GLN A 1 122 ? -6.039 -7.790 12.099 1.00 87.75 122 GLN A N 1
ATOM 916 C CA . GLN A 1 122 ? -6.330 -9.164 12.499 1.00 87.75 122 GLN A CA 1
ATOM 917 C C . GLN A 1 122 ? -6.636 -9.251 13.983 1.00 87.75 122 GLN A C 1
ATOM 919 O O . GLN A 1 122 ? -5.911 -8.692 14.799 1.00 87.75 122 GLN A O 1
ATOM 924 N N . ASN A 1 123 ? -7.685 -9.993 14.340 1.00 86.50 123 ASN A N 1
ATOM 925 C CA . ASN A 1 123 ? -8.047 -10.261 15.735 1.00 86.50 123 ASN A CA 1
ATOM 926 C C . ASN A 1 123 ? -8.083 -8.986 16.605 1.00 86.50 123 ASN A C 1
ATOM 928 O O . ASN A 1 123 ? -7.596 -8.991 17.732 1.00 86.50 123 ASN A O 1
ATOM 932 N N . GLY A 1 124 ? -8.596 -7.876 16.058 1.00 84.69 124 GLY A N 1
ATOM 933 C CA . GLY A 1 124 ? -8.666 -6.579 16.748 1.00 84.69 124 GLY A CA 1
ATOM 934 C C . GLY A 1 124 ? -7.339 -5.818 16.878 1.00 84.69 124 GLY A C 1
ATOM 935 O O . GLY A 1 124 ? -7.292 -4.820 17.588 1.00 84.69 124 GLY A O 1
ATOM 936 N N . HIS A 1 125 ? -6.275 -6.271 16.212 1.00 89.69 125 HIS A N 1
ATOM 937 C CA . HIS A 1 125 ? -4.954 -5.644 16.214 1.00 89.69 125 HIS A CA 1
ATOM 938 C C . HIS A 1 125 ? -4.608 -5.098 14.831 1.00 89.69 125 HIS A C 1
ATOM 940 O O . HIS A 1 125 ? -4.920 -5.724 13.813 1.00 89.69 125 HIS A O 1
ATOM 946 N N . ILE A 1 126 ? -3.940 -3.944 14.802 1.00 93.12 126 ILE A N 1
ATOM 947 C CA . ILE A 1 126 ? -3.456 -3.309 13.577 1.00 93.12 126 ILE A CA 1
ATOM 948 C C . ILE A 1 126 ? -1.950 -3.530 13.450 1.00 93.12 126 ILE A C 1
ATOM 950 O O . ILE A 1 126 ? -1.178 -3.065 14.288 1.00 93.12 126 ILE A O 1
ATOM 954 N N . TYR A 1 127 ? -1.530 -4.193 12.374 1.00 91.81 127 TYR A N 1
ATOM 955 C CA . TYR A 1 127 ? -0.119 -4.415 12.066 1.00 91.81 127 TYR A CA 1
ATOM 956 C C . TYR A 1 127 ? 0.347 -3.419 11.014 1.00 91.81 127 TYR A C 1
ATOM 958 O O . TYR A 1 127 ? -0.333 -3.200 10.014 1.00 91.81 127 TYR A O 1
ATOM 966 N N . TYR A 1 128 ? 1.510 -2.813 11.238 1.00 92.38 128 TYR A N 1
ATOM 967 C CA . TYR A 1 128 ? 2.202 -2.014 10.232 1.00 92.38 128 TYR A CA 1
ATOM 968 C C . TYR A 1 128 ? 3.099 -2.929 9.404 1.00 92.38 128 TYR A C 1
ATOM 970 O O . TYR A 1 128 ? 3.950 -3.616 9.959 1.00 92.38 128 TYR A O 1
ATOM 978 N N . LEU A 1 129 ? 2.908 -2.931 8.086 1.00 90.19 129 LEU A N 1
ATOM 979 C CA . LEU A 1 129 ? 3.649 -3.806 7.174 1.00 90.19 129 LEU A CA 1
ATOM 980 C C . LEU A 1 129 ? 4.818 -3.111 6.478 1.00 90.19 129 LEU A C 1
ATOM 982 O O . LEU A 1 129 ? 5.636 -3.772 5.845 1.00 90.19 129 LEU A O 1
ATOM 986 N N . GLY A 1 130 ? 4.879 -1.783 6.553 1.00 88.31 130 GLY A N 1
ATOM 987 C CA . GLY A 1 130 ? 5.929 -0.991 5.928 1.00 88.31 130 GLY A CA 1
ATOM 988 C C . GLY A 1 130 ? 5.401 0.173 5.096 1.00 88.31 130 GLY A C 1
ATOM 989 O O . GLY A 1 130 ? 4.202 0.459 5.026 1.00 88.31 130 GLY A O 1
ATOM 990 N N . LYS A 1 131 ? 6.342 0.857 4.450 1.00 90.69 131 LYS A N 1
ATOM 991 C CA . LYS A 1 131 ? 6.110 2.021 3.598 1.00 90.69 131 LYS A CA 1
ATOM 992 C C . LYS A 1 131 ? 6.592 1.713 2.188 1.00 90.69 131 LYS A C 1
ATOM 994 O O . LYS A 1 131 ? 7.737 1.315 2.010 1.00 90.69 131 LYS A O 1
ATOM 999 N N . LEU A 1 132 ? 5.743 1.957 1.197 1.00 91.44 132 LEU A N 1
ATOM 1000 C CA . LEU A 1 132 ? 6.101 1.877 -0.217 1.00 91.44 132 LEU A CA 1
ATOM 1001 C C . LEU A 1 132 ? 6.376 3.272 -0.772 1.00 91.44 132 LEU A C 1
ATOM 1003 O O . LEU A 1 132 ? 5.631 4.212 -0.478 1.00 91.44 132 LEU A O 1
ATOM 1007 N N . VAL A 1 133 ? 7.433 3.394 -1.580 1.00 89.75 133 VAL A N 1
ATOM 1008 C CA . VAL A 1 133 ? 7.847 4.638 -2.243 1.00 89.75 133 VAL A CA 1
ATOM 1009 C C . VAL A 1 133 ? 8.262 4.344 -3.683 1.00 89.75 133 VAL A C 1
ATOM 1011 O O . VAL A 1 133 ? 9.111 3.496 -3.927 1.00 89.75 133 VAL A O 1
ATOM 1014 N N . THR A 1 134 ? 7.697 5.072 -4.642 1.00 86.19 134 THR A N 1
ATOM 1015 C CA . THR A 1 134 ? 7.943 4.890 -6.088 1.00 86.19 134 THR A CA 1
ATOM 1016 C C . THR A 1 134 ? 8.838 5.972 -6.706 1.00 86.19 134 THR A C 1
ATOM 1018 O O . THR A 1 134 ? 8.853 6.185 -7.916 1.00 86.19 134 THR A O 1
ATOM 1021 N N . GLY A 1 135 ? 9.602 6.687 -5.880 1.00 75.12 135 GLY A N 1
ATOM 1022 C CA . GLY A 1 135 ? 10.555 7.717 -6.305 1.00 75.12 135 GLY A CA 1
ATOM 1023 C C . GLY A 1 135 ? 9.932 9.102 -6.477 1.00 75.12 135 GLY A C 1
ATOM 1024 O O . GLY A 1 135 ? 10.339 10.033 -5.790 1.00 75.12 135 GLY A O 1
ATOM 1025 N N . ASP A 1 136 ? 8.928 9.250 -7.343 1.00 81.81 136 ASP A N 1
ATOM 1026 C CA . ASP A 1 136 ? 8.243 10.531 -7.544 1.00 81.81 136 ASP A CA 1
ATOM 1027 C C . ASP A 1 136 ? 6.788 10.363 -8.002 1.00 81.81 136 ASP A C 1
ATOM 1029 O O . ASP A 1 136 ? 6.308 9.261 -8.274 1.00 81.81 136 ASP A O 1
ATOM 1033 N N . GLN A 1 137 ? 6.062 11.480 -8.072 1.00 83.19 137 GLN A N 1
ATOM 1034 C CA . GLN A 1 137 ? 4.636 11.472 -8.378 1.00 83.19 137 GLN A CA 1
ATOM 1035 C C . GLN A 1 137 ? 4.334 10.835 -9.741 1.00 83.19 137 GLN A C 1
ATOM 1037 O O . GLN A 1 137 ? 3.300 10.188 -9.851 1.00 83.19 137 GLN A O 1
ATOM 1042 N N . ASN A 1 138 ? 5.191 10.962 -10.768 1.00 86.56 138 ASN A N 1
ATOM 1043 C CA . ASN A 1 138 ? 5.038 10.408 -12.134 1.00 86.56 138 ASN A CA 1
ATOM 1044 C C . ASN A 1 138 ? 4.896 8.888 -12.177 1.00 86.56 138 ASN A C 1
ATOM 1046 O O . ASN A 1 138 ? 4.337 8.358 -13.136 1.00 86.56 138 ASN A O 1
ATOM 1050 N N . TYR A 1 139 ? 5.287 8.211 -11.105 1.00 89.50 139 TYR A N 1
ATOM 1051 C CA . TYR A 1 139 ? 5.181 6.770 -10.966 1.00 89.50 139 TYR A CA 1
ATOM 1052 C C . TYR A 1 139 ? 4.237 6.437 -9.806 1.00 89.50 139 TYR A C 1
ATOM 1054 O O . TYR A 1 139 ? 4.693 6.008 -8.760 1.00 89.50 139 TYR A O 1
ATOM 1062 N N . PRO A 1 140 ? 2.918 6.673 -9.908 1.00 94.12 140 PRO A N 1
ATOM 1063 C CA . PRO A 1 140 ? 2.012 6.405 -8.794 1.00 94.12 140 PRO A CA 1
ATOM 1064 C C . PRO A 1 140 ? 1.978 4.910 -8.457 1.00 94.12 140 PRO A C 1
ATOM 1066 O O . PRO A 1 140 ? 2.229 4.068 -9.323 1.00 94.12 140 PRO A O 1
ATOM 1069 N N . LEU A 1 141 ? 1.597 4.586 -7.222 1.00 95.75 141 LEU A N 1
ATOM 1070 C CA . LEU A 1 141 ? 1.322 3.211 -6.814 1.00 95.75 141 LEU A CA 1
ATOM 1071 C C . LEU A 1 141 ? 0.195 2.617 -7.665 1.00 95.75 141 LEU A C 1
ATOM 1073 O O . LEU A 1 141 ? -0.830 3.261 -7.929 1.00 95.75 141 LEU A O 1
ATOM 1077 N N . ARG A 1 142 ? 0.383 1.369 -8.086 1.00 96.44 142 ARG A N 1
ATOM 1078 C CA . ARG A 1 142 ? -0.554 0.636 -8.945 1.00 96.44 142 ARG A CA 1
ATOM 1079 C C . ARG A 1 142 ? -0.904 -0.711 -8.323 1.00 96.44 142 ARG A C 1
ATOM 1081 O O . ARG A 1 142 ? -0.181 -1.206 -7.460 1.00 96.44 142 ARG A O 1
ATOM 1088 N N . LYS A 1 143 ? -2.023 -1.293 -8.748 1.00 96.56 143 LYS A N 1
ATOM 1089 C CA . LYS A 1 143 ? -2.448 -2.630 -8.320 1.00 96.56 143 LYS A CA 1
ATOM 1090 C C . LYS A 1 143 ? -3.067 -3.394 -9.475 1.00 96.56 143 LYS A C 1
ATOM 1092 O O . LYS A 1 143 ? -3.924 -2.858 -10.173 1.00 96.56 143 LYS A O 1
ATOM 1097 N N . ASP A 1 144 ? -2.717 -4.669 -9.568 1.00 95.25 144 ASP A N 1
ATOM 1098 C CA . ASP A 1 144 ? -3.414 -5.651 -10.394 1.00 95.25 144 ASP A CA 1
ATOM 1099 C C . ASP A 1 144 ? -3.287 -7.047 -9.777 1.00 95.25 144 ASP A C 1
ATOM 1101 O O . ASP A 1 144 ? -2.311 -7.315 -9.082 1.00 95.25 144 ASP A O 1
ATOM 1105 N N . ASP A 1 145 ? -4.306 -7.890 -9.947 1.00 92.88 145 ASP A N 1
ATOM 1106 C CA . ASP A 1 145 ? -4.370 -9.265 -9.408 1.00 92.88 145 ASP A CA 1
ATOM 1107 C C . ASP A 1 145 ? -3.940 -9.417 -7.926 1.00 92.88 145 ASP A C 1
ATOM 1109 O O . ASP A 1 145 ? -3.229 -10.332 -7.517 1.00 92.88 145 ASP A O 1
ATOM 1113 N N . GLY A 1 146 ? -4.317 -8.447 -7.085 1.00 92.62 146 GLY A N 1
ATOM 1114 C CA . GLY A 1 146 ? -3.953 -8.471 -5.661 1.00 92.62 146 GLY A CA 1
ATOM 1115 C C . GLY A 1 146 ? -2.480 -8.148 -5.368 1.00 92.62 146 GLY A C 1
ATOM 1116 O O . GLY A 1 146 ? -2.081 -8.217 -4.212 1.00 92.62 146 GLY A O 1
ATOM 1117 N N . ILE A 1 147 ? -1.685 -7.768 -6.364 1.00 94.31 147 ILE A N 1
ATOM 1118 C CA . ILE A 1 147 ? -0.279 -7.379 -6.225 1.00 94.31 147 ILE A CA 1
ATOM 1119 C C . ILE A 1 147 ? -0.154 -5.857 -6.312 1.00 94.31 147 ILE A C 1
ATOM 1121 O O . ILE A 1 147 ? -0.745 -5.229 -7.197 1.00 94.31 147 ILE A O 1
ATOM 1125 N N . ILE A 1 148 ? 0.619 -5.255 -5.405 1.00 96.12 148 ILE A N 1
ATOM 1126 C CA . ILE A 1 148 ? 0.978 -3.833 -5.488 1.00 96.12 148 ILE A CA 1
ATOM 1127 C C . ILE A 1 148 ? 2.229 -3.685 -6.338 1.00 96.12 148 ILE A C 1
ATOM 1129 O O . ILE A 1 148 ? 3.194 -4.416 -6.166 1.00 96.12 148 ILE A O 1
ATOM 1133 N N . TYR A 1 149 ? 2.228 -2.686 -7.209 1.00 94.38 149 TYR A N 1
ATOM 1134 C CA . TYR A 1 149 ? 3.369 -2.282 -8.010 1.00 94.38 149 TYR A CA 1
ATOM 1135 C C . TYR A 1 149 ? 3.863 -0.940 -7.471 1.00 94.38 149 TYR A C 1
ATOM 1137 O O . TYR A 1 149 ? 3.154 0.071 -7.556 1.00 94.38 149 TYR A O 1
ATOM 1145 N N . ALA A 1 150 ? 5.077 -0.936 -6.923 1.00 93.50 150 ALA A N 1
ATOM 1146 C CA . ALA A 1 150 ? 5.761 0.262 -6.442 1.00 93.50 150 ALA A CA 1
ATOM 1147 C C . ALA A 1 150 ? 7.039 0.506 -7.260 1.00 93.50 150 ALA A C 1
ATOM 1149 O O . ALA A 1 150 ? 8.154 0.555 -6.750 1.00 93.50 150 ALA A O 1
ATOM 1150 N N . SER A 1 151 ? 6.843 0.611 -8.572 1.00 89.69 151 SER A N 1
ATOM 1151 C CA . SER A 1 151 ? 7.905 0.764 -9.569 1.00 89.69 151 SER A CA 1
ATOM 1152 C C . SER A 1 151 ? 8.201 2.239 -9.846 1.00 89.69 151 SER A C 1
ATOM 1154 O O . SER A 1 151 ? 7.307 3.073 -9.722 1.00 89.69 151 SER A O 1
ATOM 1156 N N . ASN A 1 152 ? 9.422 2.556 -10.269 1.00 86.81 152 ASN A N 1
ATOM 1157 C CA . ASN A 1 152 ? 9.867 3.905 -10.624 1.00 86.81 152 ASN A CA 1
ATOM 1158 C C . ASN A 1 152 ? 10.518 3.918 -12.030 1.00 86.81 152 ASN A C 1
ATOM 1160 O O . ASN A 1 152 ? 10.376 2.971 -12.808 1.00 86.81 152 ASN A O 1
ATOM 1164 N N . LYS A 1 153 ? 11.221 4.999 -12.397 1.00 83.31 153 LYS A N 1
ATOM 1165 C CA . LYS A 1 153 ? 11.928 5.099 -13.691 1.00 83.31 153 LYS A CA 1
ATOM 1166 C C . LYS A 1 153 ? 12.986 4.006 -13.904 1.00 83.31 153 LYS A C 1
ATOM 1168 O O . LYS A 1 153 ? 13.240 3.613 -15.045 1.00 83.31 153 LYS A O 1
ATOM 1173 N N . PHE A 1 154 ? 13.635 3.593 -12.824 1.00 82.56 154 PHE A N 1
ATOM 1174 C CA . PHE A 1 154 ? 14.795 2.711 -12.757 1.00 82.56 154 PHE A CA 1
ATOM 1175 C C . PHE A 1 154 ? 14.477 1.330 -12.196 1.00 82.56 154 PHE A C 1
ATOM 1177 O O . PHE A 1 154 ? 15.228 0.415 -12.497 1.00 82.56 154 PHE A O 1
ATOM 1184 N N . ASP A 1 155 ? 13.381 1.163 -11.463 1.00 84.44 155 ASP A N 1
ATOM 1185 C CA . ASP A 1 155 ? 13.053 -0.092 -10.796 1.00 84.44 155 ASP A CA 1
ATOM 1186 C C . ASP A 1 155 ? 11.637 -0.571 -11.128 1.00 84.44 155 ASP A C 1
ATOM 1188 O O . ASP A 1 155 ? 10.697 0.224 -11.214 1.00 84.44 155 ASP A O 1
ATOM 1192 N N . TYR A 1 156 ? 11.474 -1.883 -11.263 1.00 86.31 156 TYR A N 1
ATOM 1193 C CA . TYR A 1 156 ? 10.192 -2.573 -11.225 1.00 86.31 156 TYR A CA 1
ATOM 1194 C C . TYR A 1 156 ? 10.128 -3.413 -9.958 1.00 86.31 156 TYR A C 1
ATOM 1196 O O . TYR A 1 156 ? 10.871 -4.380 -9.842 1.00 86.31 156 TYR A O 1
ATOM 1204 N N . ASN A 1 157 ? 9.241 -3.039 -9.037 1.00 88.62 157 ASN A N 1
ATOM 1205 C CA . ASN A 1 157 ? 9.093 -3.700 -7.744 1.00 88.62 157 ASN A CA 1
ATOM 1206 C C . ASN A 1 157 ? 7.623 -4.047 -7.509 1.00 88.62 157 ASN A C 1
ATOM 1208 O O . ASN A 1 157 ? 6.742 -3.195 -7.712 1.00 88.62 157 ASN A O 1
ATOM 1212 N N . THR A 1 158 ? 7.358 -5.273 -7.066 1.00 90.62 158 THR A N 1
ATOM 1213 C CA . THR A 1 158 ? 6.006 -5.757 -6.769 1.00 90.62 158 THR A CA 1
ATOM 1214 C C . THR A 1 158 ? 5.911 -6.406 -5.398 1.00 90.62 158 THR A C 1
ATOM 1216 O O . THR A 1 158 ? 6.873 -6.996 -4.921 1.00 90.62 158 THR A O 1
ATOM 1219 N N . PHE A 1 159 ? 4.745 -6.297 -4.759 1.00 92.25 159 PHE A N 1
ATOM 1220 C CA . PHE A 1 159 ? 4.564 -6.658 -3.355 1.00 92.25 159 PHE A CA 1
ATOM 1221 C C . PHE A 1 159 ? 3.245 -7.390 -3.102 1.00 92.25 159 PHE A C 1
ATOM 1223 O O . PHE A 1 159 ? 2.214 -7.070 -3.704 1.00 92.25 159 PHE A O 1
ATOM 1230 N N . TYR A 1 160 ? 3.281 -8.337 -2.167 1.00 91.88 160 TYR A N 1
ATOM 1231 C CA . TYR A 1 160 ? 2.123 -9.067 -1.645 1.00 91.88 160 TYR A CA 1
ATOM 1232 C C . TYR A 1 160 ? 2.221 -9.209 -0.126 1.00 91.88 160 TYR A C 1
ATOM 1234 O O . TYR A 1 160 ? 3.267 -8.929 0.458 1.00 91.88 160 TYR A O 1
ATOM 1242 N N . VAL A 1 161 ? 1.135 -9.624 0.523 1.00 90.06 161 VAL A N 1
ATOM 1243 C CA . VAL A 1 161 ? 1.075 -9.737 1.988 1.00 90.06 161 VAL A CA 1
ATOM 1244 C C . VAL A 1 161 ? 1.132 -11.205 2.388 1.00 90.06 161 VAL A C 1
ATOM 1246 O O . VAL A 1 161 ? 0.493 -12.047 1.759 1.00 90.06 161 VAL A O 1
ATOM 1249 N N . GLU A 1 162 ? 1.898 -11.515 3.430 1.00 89.31 162 GLU A N 1
ATOM 1250 C CA . GLU A 1 162 ? 1.963 -12.857 4.006 1.00 89.31 162 GLU A CA 1
ATOM 1251 C C . GLU A 1 162 ? 0.580 -13.316 4.489 1.00 89.31 162 GLU A C 1
ATOM 1253 O O . GLU A 1 162 ? -0.260 -12.514 4.894 1.00 89.31 162 GLU A O 1
ATOM 1258 N N . SER A 1 163 ? 0.329 -14.624 4.488 1.00 89.69 163 SER A N 1
ATOM 1259 C CA . SER A 1 163 ? -0.965 -15.177 4.906 1.00 89.69 163 SER A CA 1
ATOM 1260 C C . SER A 1 163 ? -1.353 -14.863 6.338 1.00 89.69 163 SER A C 1
ATOM 1262 O O . SER A 1 163 ? -2.542 -14.753 6.637 1.00 89.69 163 SER A O 1
ATOM 1264 N N . ASP A 1 164 ? -0.366 -14.690 7.213 1.00 88.38 164 ASP A N 1
ATOM 1265 C CA . ASP A 1 164 ? -0.597 -14.264 8.584 1.00 88.38 164 ASP A CA 1
ATOM 1266 C C . ASP A 1 164 ? -0.815 -12.753 8.703 1.00 88.38 164 ASP A C 1
ATOM 1268 O O . ASP A 1 164 ? -1.001 -12.279 9.811 1.00 88.38 164 ASP A O 1
ATOM 1272 N N . GLY A 1 165 ? -0.814 -11.996 7.602 1.00 89.19 165 GLY A N 1
ATOM 1273 C CA . GLY A 1 165 ? -1.088 -10.566 7.563 1.00 89.19 165 GLY A CA 1
ATOM 1274 C C . GLY A 1 165 ? -0.111 -9.698 8.349 1.00 89.19 165 GLY A C 1
ATOM 1275 O O . GLY A 1 165 ? -0.440 -8.535 8.553 1.00 89.19 165 GLY A O 1
ATOM 1276 N N . LYS A 1 166 ? 1.039 -10.209 8.803 1.00 89.19 166 LYS A N 1
ATOM 1277 C CA . LYS A 1 166 ? 1.996 -9.459 9.637 1.00 89.19 166 LYS A CA 1
ATOM 1278 C C . LYS A 1 166 ? 3.210 -8.962 8.870 1.00 89.19 166 LYS A C 1
ATOM 1280 O O . LYS A 1 166 ? 3.951 -8.131 9.391 1.00 89.19 166 LYS A O 1
ATOM 1285 N N . LYS A 1 167 ? 3.409 -9.439 7.640 1.00 86.50 167 LYS A N 1
ATOM 1286 C CA . LYS A 1 167 ? 4.532 -9.048 6.784 1.00 86.50 167 LYS A CA 1
ATOM 1287 C C . LYS A 1 167 ? 4.094 -8.800 5.351 1.00 86.50 167 LYS A C 1
ATOM 1289 O O . LYS A 1 167 ? 3.097 -9.341 4.874 1.00 86.50 167 LYS A O 1
ATOM 1294 N N . MET A 1 168 ? 4.871 -7.979 4.658 1.00 87.50 168 MET A N 1
ATOM 1295 C CA . MET A 1 168 ? 4.767 -7.774 3.220 1.00 87.50 168 MET A CA 1
ATOM 1296 C C . MET A 1 168 ? 6.063 -8.252 2.570 1.00 87.50 168 MET A C 1
ATOM 1298 O O . MET A 1 168 ? 7.148 -7.972 3.072 1.00 87.50 168 MET A O 1
ATOM 1302 N N . PHE A 1 169 ? 5.944 -8.962 1.454 1.00 84.50 169 PHE A N 1
ATOM 1303 C CA . PHE A 1 169 ? 7.076 -9.503 0.714 1.00 84.50 169 PHE A CA 1
ATOM 1304 C C . PHE A 1 169 ? 7.203 -8.823 -0.640 1.00 84.50 169 PHE A C 1
ATOM 1306 O O . PHE A 1 169 ? 6.207 -8.588 -1.328 1.00 84.50 169 PHE A O 1
ATOM 1313 N N . GLU A 1 170 ? 8.443 -8.553 -1.037 1.00 84.69 170 GLU A N 1
ATOM 1314 C CA . GLU A 1 170 ? 8.771 -8.210 -2.415 1.00 84.69 170 GLU A CA 1
ATOM 1315 C C . GLU A 1 170 ? 8.731 -9.493 -3.262 1.00 84.69 170 GLU A C 1
ATOM 1317 O O . GLU A 1 170 ? 9.453 -10.461 -2.998 1.00 84.69 170 GLU A O 1
ATOM 1322 N N . LYS A 1 171 ? 7.829 -9.523 -4.247 1.00 82.69 171 LYS A N 1
ATOM 1323 C CA . LYS A 1 171 ? 7.662 -10.647 -5.171 1.00 82.69 171 LYS A CA 1
ATOM 1324 C C . LYS A 1 171 ? 8.689 -10.559 -6.292 1.00 82.69 171 LYS A C 1
ATOM 1326 O O . LYS A 1 171 ? 9.493 -11.461 -6.464 1.00 82.69 171 LYS A O 1
ATOM 1331 N N . ASP A 1 172 ? 8.654 -9.461 -7.034 1.00 82.62 172 ASP A N 1
ATOM 1332 C CA . ASP A 1 172 ? 9.530 -9.232 -8.177 1.00 82.62 172 ASP A CA 1
ATOM 1333 C C . ASP A 1 172 ? 10.268 -7.915 -7.969 1.00 82.62 172 ASP A C 1
ATOM 1335 O O . ASP A 1 172 ? 9.617 -6.908 -7.682 1.00 82.62 172 ASP A O 1
ATOM 1339 N N . ARG A 1 173 ? 11.582 -7.919 -8.194 1.00 83.50 173 ARG A N 1
ATOM 1340 C CA . ARG A 1 173 ? 12.437 -6.731 -8.246 1.00 83.50 173 ARG A CA 1
ATOM 1341 C C . ARG A 1 173 ? 13.252 -6.750 -9.523 1.00 83.50 173 ARG A C 1
ATOM 1343 O O . ARG A 1 173 ? 13.827 -7.772 -9.875 1.00 83.50 173 ARG A O 1
ATOM 1350 N N . LEU A 1 174 ? 13.369 -5.616 -10.193 1.00 81.25 174 LEU A N 1
ATOM 1351 C CA . LEU A 1 174 ? 14.249 -5.450 -11.344 1.00 81.25 174 LEU A CA 1
ATOM 1352 C C . LEU A 1 174 ? 14.762 -4.018 -11.395 1.00 81.25 174 LEU A C 1
ATOM 1354 O O . LEU A 1 174 ? 13.974 -3.093 -11.550 1.00 81.25 174 LEU A O 1
ATOM 1358 N N . ASN A 1 175 ? 16.077 -3.845 -11.356 1.00 80.88 175 ASN A N 1
ATOM 1359 C CA . ASN A 1 175 ? 16.738 -2.573 -11.597 1.00 80.88 175 ASN A CA 1
ATOM 1360 C C . ASN A 1 175 ? 17.166 -2.479 -13.070 1.00 80.88 175 ASN A C 1
ATOM 1362 O O . ASN A 1 175 ? 18.021 -3.220 -13.551 1.00 80.88 175 ASN A O 1
ATOM 1366 N N . TYR A 1 176 ? 16.591 -1.534 -13.805 1.00 75.12 176 TYR A N 1
ATOM 1367 C CA . TYR A 1 176 ? 16.873 -1.295 -15.220 1.00 75.12 176 TYR A CA 1
ATOM 1368 C C . TYR A 1 176 ? 18.268 -0.720 -15.492 1.00 75.12 176 TYR A C 1
ATOM 1370 O O . TYR A 1 176 ? 18.684 -0.709 -16.651 1.00 75.12 176 TYR A O 1
ATOM 1378 N N . GLY A 1 177 ? 18.933 -0.151 -14.484 1.00 74.62 177 GLY A N 1
ATOM 1379 C CA . GLY A 1 177 ? 20.268 0.432 -14.607 1.00 74.62 177 GLY A CA 1
ATOM 1380 C C . GLY A 1 177 ? 21.363 -0.629 -14.558 1.00 74.62 177 GLY A C 1
ATOM 1381 O O . GLY A 1 177 ? 22.260 -0.609 -15.396 1.00 74.62 177 GLY A O 1
ATOM 1382 N N . SER A 1 178 ? 21.259 -1.570 -13.618 1.00 74.25 178 SER A N 1
ATOM 1383 C CA . SER A 1 178 ? 22.207 -2.681 -13.469 1.00 74.25 178 SER A CA 1
ATOM 1384 C C . SER A 1 178 ? 21.773 -3.969 -14.173 1.00 74.25 178 SER A C 1
ATOM 1386 O O . SER A 1 178 ? 22.567 -4.899 -14.261 1.00 74.25 178 SER A O 1
ATOM 1388 N N . ALA A 1 179 ? 20.534 -4.034 -14.675 1.00 71.50 179 ALA A N 1
ATOM 1389 C CA . ALA A 1 179 ? 19.914 -5.249 -15.211 1.00 71.50 179 ALA A CA 1
ATOM 1390 C C . ALA A 1 179 ? 19.884 -6.420 -14.204 1.00 71.50 179 ALA A C 1
ATOM 1392 O O . ALA A 1 179 ? 19.811 -7.580 -14.602 1.00 71.50 179 ALA A O 1
ATOM 1393 N N . GLN A 1 180 ? 19.919 -6.110 -12.904 1.00 71.81 180 GLN A N 1
ATOM 1394 C CA . GLN A 1 180 ? 19.838 -7.079 -11.810 1.00 71.81 180 GLN A CA 1
ATOM 1395 C C . GLN A 1 180 ? 18.430 -7.101 -11.220 1.00 71.81 180 GLN A C 1
ATOM 1397 O O . GLN A 1 180 ? 17.745 -6.079 -11.174 1.00 71.81 180 GLN A O 1
ATOM 1402 N N . GLY A 1 181 ? 17.997 -8.257 -10.732 1.00 73.31 181 GLY A N 1
ATOM 1403 C CA . GLY A 1 181 ? 16.668 -8.421 -10.165 1.00 73.31 181 GLY A CA 1
ATOM 1404 C C . GLY A 1 181 ? 16.428 -9.830 -9.650 1.00 73.31 181 GLY A C 1
ATOM 1405 O O . GLY A 1 181 ? 17.306 -10.678 -9.756 1.00 73.31 181 GLY A O 1
ATOM 1406 N N . PHE A 1 182 ? 15.234 -10.076 -9.129 1.00 73.81 182 PHE A N 1
ATOM 1407 C CA . PHE A 1 182 ? 14.740 -11.399 -8.767 1.00 73.81 182 PHE A CA 1
ATOM 1408 C C . PHE A 1 182 ? 13.233 -11.493 -9.037 1.00 73.81 182 PHE A C 1
ATOM 1410 O O . PHE A 1 182 ? 12.531 -10.484 -9.115 1.00 73.81 182 PHE A O 1
ATOM 1417 N N . THR A 1 183 ? 12.735 -12.720 -9.163 1.00 74.00 183 THR A N 1
ATOM 1418 C CA . THR A 1 183 ? 11.304 -13.045 -9.154 1.00 74.00 183 THR A CA 1
ATOM 1419 C C . THR A 1 183 ? 11.090 -14.177 -8.162 1.00 74.00 183 THR A C 1
ATOM 1421 O O . THR A 1 183 ? 11.807 -15.176 -8.191 1.00 74.00 183 THR A O 1
ATOM 1424 N N . HIS A 1 184 ? 10.118 -14.021 -7.276 1.00 68.75 184 HIS A N 1
ATOM 1425 C CA . HIS A 1 184 ? 9.686 -15.040 -6.335 1.00 68.75 184 HIS A CA 1
ATOM 1426 C C . HIS A 1 184 ? 8.303 -15.505 -6.765 1.00 68.75 184 HIS A C 1
ATOM 1428 O O . HIS A 1 184 ? 7.362 -14.708 -6.791 1.00 68.75 184 HIS A O 1
ATOM 1434 N N . ASP A 1 185 ? 8.161 -16.779 -7.123 1.00 57.41 185 ASP A N 1
ATOM 1435 C CA . ASP A 1 185 ? 6.845 -17.299 -7.488 1.00 57.41 185 ASP A CA 1
ATOM 1436 C C . ASP A 1 185 ? 6.069 -17.883 -6.306 1.00 57.41 185 ASP A C 1
ATOM 1438 O O . ASP A 1 185 ? 4.845 -17.818 -6.348 1.00 57.41 185 ASP A O 1
ATOM 1442 N N . GLU A 1 186 ? 6.700 -18.311 -5.204 1.00 49.16 186 GLU A N 1
ATOM 1443 C CA . GLU A 1 186 ? 5.984 -18.801 -4.014 1.00 49.16 186 GLU A CA 1
ATOM 1444 C C . GLU A 1 186 ? 6.779 -18.601 -2.709 1.00 49.16 186 GLU A C 1
ATOM 1446 O O . GLU A 1 186 ? 7.986 -18.377 -2.714 1.00 49.16 186 GLU A O 1
ATOM 1451 N N . ASN A 1 187 ? 6.060 -18.693 -1.587 1.00 43.91 187 ASN A N 1
ATOM 1452 C CA . ASN A 1 187 ? 6.391 -18.342 -0.198 1.00 43.91 187 ASN A CA 1
ATOM 1453 C C . ASN A 1 187 ? 7.542 -19.157 0.458 1.00 43.91 187 ASN A C 1
ATOM 1455 O O . ASN A 1 187 ? 7.437 -19.534 1.627 1.00 43.91 187 ASN A O 1
ATOM 1459 N N . LYS A 1 188 ? 8.608 -19.514 -0.275 1.00 42.16 188 LYS A N 1
ATOM 1460 C CA . LYS A 1 188 ? 9.764 -20.264 0.246 1.00 42.16 188 LYS A CA 1
ATOM 1461 C C . LYS A 1 188 ? 11.075 -19.837 -0.421 1.00 42.16 188 LYS A C 1
ATOM 1463 O O . LYS A 1 188 ? 11.282 -20.079 -1.602 1.00 42.16 188 LYS A O 1
ATOM 1468 N N . ASN A 1 189 ? 11.976 -19.333 0.423 1.00 41.78 189 ASN A N 1
ATOM 1469 C CA . ASN A 1 189 ? 13.408 -19.099 0.212 1.00 41.78 189 ASN A CA 1
ATOM 1470 C C . ASN A 1 189 ? 13.781 -17.945 -0.733 1.00 41.78 189 ASN A C 1
ATOM 1472 O O . ASN A 1 189 ? 13.662 -18.040 -1.952 1.00 41.78 189 ASN A O 1
ATOM 1476 N N . TYR A 1 190 ? 14.338 -16.888 -0.129 1.00 45.91 190 TYR A N 1
ATOM 1477 C CA . TYR A 1 190 ? 15.071 -15.814 -0.798 1.00 45.91 190 TYR A CA 1
ATOM 1478 C C . TYR A 1 190 ? 16.284 -16.391 -1.516 1.00 45.91 190 TYR A C 1
ATOM 1480 O O . TYR A 1 190 ? 17.371 -16.508 -0.953 1.00 45.91 190 TYR A O 1
ATOM 1488 N N . THR A 1 191 ? 16.096 -16.785 -2.765 1.00 40.91 191 THR A N 1
ATOM 1489 C CA . THR A 1 191 ? 17.225 -17.137 -3.612 1.00 40.91 191 THR A CA 1
ATOM 1490 C C . THR A 1 191 ? 17.449 -15.938 -4.507 1.00 40.91 191 THR A C 1
ATOM 1492 O O . THR A 1 191 ? 16.694 -15.716 -5.452 1.00 40.91 191 THR A O 1
ATOM 1495 N N . TRP A 1 192 ? 18.464 -15.131 -4.180 1.00 40.16 192 TRP A N 1
ATOM 1496 C CA . TRP A 1 192 ? 18.998 -14.151 -5.116 1.00 40.16 192 TRP A CA 1
ATOM 1497 C C . TRP A 1 192 ? 19.492 -14.925 -6.331 1.00 40.16 192 TRP A C 1
ATOM 1499 O O . TRP A 1 192 ? 20.612 -15.429 -6.368 1.00 40.16 192 TRP A O 1
ATOM 1509 N N . HIS A 1 193 ? 18.633 -15.057 -7.331 1.00 42.75 193 HIS A N 1
ATOM 1510 C CA . HIS A 1 193 ? 19.115 -15.330 -8.660 1.00 42.75 193 HIS A CA 1
ATOM 1511 C C . HIS A 1 193 ? 19.765 -14.032 -9.099 1.00 42.75 193 HIS A C 1
ATOM 1513 O O . HIS A 1 193 ? 19.077 -13.056 -9.384 1.00 42.75 193 HIS A O 1
ATOM 1519 N N . GLU A 1 194 ? 21.095 -13.998 -9.124 1.00 43.47 194 GLU A N 1
ATOM 1520 C CA . GLU A 1 194 ? 21.762 -13.074 -10.019 1.00 43.47 194 GLU A CA 1
ATOM 1521 C C . GLU A 1 194 ? 21.204 -13.416 -11.401 1.00 43.47 194 GLU A C 1
ATOM 1523 O O . GLU A 1 194 ? 21.509 -14.467 -11.970 1.00 43.47 194 GLU A O 1
ATOM 1528 N N . ILE A 1 195 ? 20.258 -12.609 -11.888 1.00 46.31 195 ILE A N 1
ATOM 1529 C CA . ILE A 1 195 ? 19.749 -12.759 -13.244 1.00 46.31 195 ILE A CA 1
ATOM 1530 C C . ILE A 1 195 ? 20.896 -12.287 -14.130 1.00 46.31 195 ILE A C 1
ATOM 1532 O O . ILE A 1 195 ? 20.973 -11.126 -14.523 1.00 46.31 195 ILE A O 1
ATOM 1536 N N . GLY A 1 196 ? 21.853 -13.189 -14.344 1.00 40.94 196 GLY A N 1
ATOM 1537 C CA . GLY A 1 196 ? 23.044 -12.952 -15.130 1.00 40.94 196 GLY A CA 1
ATOM 1538 C C . GLY A 1 196 ? 22.624 -12.441 -16.495 1.00 40.94 196 GLY A C 1
ATOM 1539 O O . GLY A 1 196 ? 21.871 -13.112 -17.192 1.00 40.94 196 GLY A O 1
ATOM 1540 N N . THR A 1 197 ? 23.059 -11.221 -16.819 1.00 41.16 197 THR A N 1
ATOM 1541 C CA . THR A 1 197 ? 23.195 -10.653 -18.174 1.00 41.16 197 THR A CA 1
ATOM 1542 C C . THR A 1 197 ? 21.992 -10.733 -19.138 1.00 41.16 197 THR A C 1
ATOM 1544 O O . THR A 1 197 ? 22.117 -10.321 -20.291 1.00 41.16 197 THR A O 1
ATOM 1547 N N . ALA A 1 198 ? 20.807 -11.170 -18.701 1.00 40.72 198 ALA A N 1
ATOM 1548 C CA . ALA A 1 198 ? 19.693 -11.539 -19.581 1.00 40.72 198 ALA A CA 1
ATOM 1549 C C . ALA A 1 198 ? 18.482 -10.590 -19.536 1.00 40.72 198 ALA A C 1
ATOM 1551 O O . ALA A 1 198 ? 17.482 -10.839 -20.211 1.00 40.72 198 ALA A O 1
ATOM 1552 N N . PHE A 1 199 ? 18.556 -9.460 -18.828 1.00 52.03 199 PHE A N 1
ATOM 1553 C CA . PHE A 1 199 ? 17.612 -8.359 -19.043 1.00 52.03 199 PHE A CA 1
ATOM 1554 C C . PHE A 1 199 ? 18.111 -7.457 -20.173 1.00 52.03 199 PHE A C 1
ATOM 1556 O O . PHE A 1 199 ? 18.649 -6.372 -19.966 1.00 52.03 199 PHE A O 1
ATOM 1563 N N . ASN A 1 200 ? 17.943 -7.932 -21.409 1.00 57.28 200 ASN A N 1
ATOM 1564 C CA . ASN A 1 200 ? 18.180 -7.106 -22.587 1.00 57.28 200 ASN A CA 1
ATOM 1565 C C . ASN A 1 200 ? 17.157 -5.944 -22.657 1.00 57.28 200 ASN A C 1
ATOM 1567 O O . ASN A 1 200 ? 16.162 -5.895 -21.925 1.00 57.28 200 ASN A O 1
ATOM 1571 N N . LYS A 1 201 ? 17.392 -4.988 -23.563 1.00 61.41 201 LYS A N 1
ATOM 1572 C CA . LYS A 1 201 ? 16.512 -3.825 -23.784 1.00 61.41 201 LYS A CA 1
ATOM 1573 C C . LYS A 1 201 ? 15.035 -4.218 -23.967 1.00 61.41 201 LYS A C 1
ATOM 1575 O O . LYS A 1 201 ? 14.160 -3.523 -23.456 1.00 61.41 201 LYS A O 1
ATOM 1580 N N . THR A 1 202 ? 14.764 -5.341 -24.632 1.00 64.12 202 THR A N 1
ATOM 1581 C CA . THR A 1 202 ? 13.409 -5.853 -24.877 1.00 64.12 202 THR A CA 1
ATOM 1582 C C . THR A 1 202 ? 12.694 -6.221 -23.579 1.00 64.12 202 THR A C 1
ATOM 1584 O O . THR A 1 202 ? 11.527 -5.872 -23.405 1.00 64.12 202 THR A O 1
ATOM 1587 N N . SER A 1 203 ? 13.387 -6.851 -22.630 1.00 65.75 203 SER A N 1
ATOM 1588 C CA . SER A 1 203 ? 12.820 -7.163 -21.316 1.00 65.75 203 SER A CA 1
ATOM 1589 C C . SER A 1 203 ? 12.518 -5.885 -20.525 1.00 65.75 203 SER A C 1
ATOM 1591 O O . SER A 1 203 ? 11.422 -5.739 -19.992 1.00 65.75 203 SER A O 1
ATOM 1593 N N . LYS A 1 204 ? 13.415 -4.890 -20.523 1.00 69.81 204 LYS A N 1
ATOM 1594 C CA . LYS A 1 204 ? 13.135 -3.578 -19.904 1.00 69.81 204 LYS A CA 1
ATOM 1595 C C . LYS A 1 204 ? 11.872 -2.926 -20.478 1.00 69.81 204 LYS A C 1
ATOM 1597 O O . LYS A 1 204 ? 10.999 -2.504 -19.722 1.00 69.81 204 LYS A O 1
ATOM 1602 N N . GLU A 1 205 ? 11.766 -2.855 -21.803 1.00 73.31 205 GLU A N 1
ATOM 1603 C CA . GLU A 1 205 ? 10.601 -2.278 -22.484 1.00 73.31 205 GLU A CA 1
ATOM 1604 C C . GLU A 1 205 ? 9.316 -3.044 -22.150 1.00 73.31 205 GLU A C 1
ATOM 1606 O O . GLU A 1 205 ? 8.278 -2.424 -21.909 1.00 73.31 205 GLU A O 1
ATOM 1611 N N . HIS A 1 206 ? 9.388 -4.375 -22.057 1.00 77.75 206 HIS A N 1
ATOM 1612 C CA . HIS A 1 206 ? 8.270 -5.213 -21.637 1.00 77.75 206 HIS A CA 1
ATOM 1613 C C . HIS A 1 206 ? 7.771 -4.849 -20.231 1.00 77.75 206 HIS A C 1
ATOM 1615 O O . HIS A 1 206 ? 6.581 -4.576 -20.067 1.00 77.75 206 HIS A O 1
ATOM 1621 N N . TYR A 1 207 ? 8.653 -4.783 -19.227 1.00 76.75 207 TYR A N 1
ATOM 1622 C CA . TYR A 1 207 ? 8.253 -4.485 -17.844 1.00 76.75 207 TYR A CA 1
ATOM 1623 C C . TYR A 1 207 ? 7.792 -3.036 -17.658 1.00 76.75 207 TYR A C 1
ATOM 1625 O O . TYR A 1 207 ? 6.813 -2.793 -16.950 1.00 76.75 207 TYR A O 1
ATOM 1633 N N . GLN A 1 208 ? 8.409 -2.074 -18.350 1.00 77.56 208 GLN A N 1
ATOM 1634 C CA . GLN A 1 208 ? 7.937 -0.686 -18.349 1.00 77.56 208 GLN A CA 1
ATOM 1635 C C . GLN A 1 208 ? 6.545 -0.567 -18.979 1.00 77.56 208 GLN A C 1
ATOM 1637 O O . GLN A 1 208 ? 5.656 0.075 -18.411 1.00 77.56 208 GLN A O 1
ATOM 1642 N N . LYS A 1 209 ? 6.323 -1.229 -20.123 1.00 81.38 209 LYS A N 1
ATOM 1643 C CA . LYS A 1 209 ? 5.013 -1.273 -20.781 1.00 81.38 209 LYS A CA 1
ATOM 1644 C C . LYS A 1 209 ? 3.971 -1.950 -19.892 1.00 81.38 209 LYS A C 1
ATOM 1646 O O . LYS A 1 209 ? 2.877 -1.409 -19.737 1.00 81.38 209 LYS A O 1
ATOM 1651 N N . LYS A 1 210 ? 4.325 -3.079 -19.269 1.00 82.56 210 LYS A N 1
ATOM 1652 C CA . LYS A 1 210 ? 3.472 -3.790 -18.311 1.00 82.56 210 LYS A CA 1
ATOM 1653 C C . LYS A 1 210 ? 3.086 -2.868 -17.158 1.00 82.56 210 LYS A C 1
ATOM 1655 O O . LYS A 1 210 ? 1.898 -2.626 -16.977 1.00 82.56 210 LYS A O 1
ATOM 1660 N N . ASN A 1 211 ? 4.051 -2.273 -16.455 1.00 83.06 211 ASN A N 1
ATOM 1661 C CA . ASN A 1 211 ? 3.786 -1.375 -15.326 1.00 83.06 211 ASN A CA 1
ATOM 1662 C C . ASN A 1 211 ? 2.870 -0.201 -15.711 1.00 83.06 211 ASN A C 1
ATOM 1664 O O . ASN A 1 211 ? 1.919 0.106 -14.996 1.00 83.06 211 ASN A O 1
ATOM 1668 N N . ASN A 1 212 ? 3.097 0.422 -16.870 1.00 84.81 212 ASN A N 1
ATOM 1669 C CA . ASN A 1 212 ? 2.271 1.540 -17.329 1.00 84.81 212 ASN A CA 1
ATOM 1670 C C . ASN A 1 212 ? 0.825 1.134 -17.657 1.00 84.81 212 ASN A C 1
ATOM 1672 O O . ASN A 1 212 ? -0.071 1.971 -17.536 1.00 84.81 212 ASN A O 1
ATOM 1676 N N . SER A 1 213 ? 0.591 -0.133 -18.016 1.00 88.50 213 SER A N 1
ATOM 1677 C CA . SER A 1 213 ? -0.751 -0.682 -18.251 1.00 88.50 213 SER A CA 1
ATOM 1678 C C . SER A 1 213 ? -1.514 -1.049 -16.970 1.00 88.50 213 SER A C 1
ATOM 1680 O O . SER A 1 213 ? -2.740 -1.135 -17.006 1.00 88.50 213 SER A O 1
ATOM 1682 N N . ILE A 1 214 ? -0.825 -1.216 -15.833 1.00 92.81 214 ILE A N 1
ATOM 1683 C CA . ILE A 1 214 ? -1.455 -1.579 -14.554 1.00 92.81 214 ILE A CA 1
ATOM 1684 C C . ILE A 1 214 ? -2.289 -0.400 -14.027 1.00 92.81 214 ILE A C 1
ATOM 1686 O O . ILE A 1 214 ? -1.779 0.721 -13.963 1.00 92.81 214 ILE A O 1
ATOM 1690 N N . PRO A 1 215 ? -3.543 -0.601 -13.590 1.00 94.81 215 PRO A N 1
ATOM 1691 C CA . PRO A 1 215 ? -4.352 0.469 -13.020 1.00 94.81 215 PRO A CA 1
ATOM 1692 C C . PRO A 1 215 ? -3.692 1.159 -11.816 1.00 94.81 215 PRO A C 1
ATOM 1694 O O . PRO A 1 215 ? -3.212 0.516 -10.880 1.00 94.81 215 PRO A O 1
ATOM 1697 N N . VAL A 1 216 ? -3.715 2.495 -11.812 1.00 96.12 216 VAL A N 1
ATOM 1698 C CA . VAL A 1 216 ? -3.304 3.298 -10.649 1.00 96.12 216 VAL A CA 1
ATOM 1699 C C . VAL A 1 216 ? -4.270 3.108 -9.484 1.00 96.12 216 VAL A C 1
ATOM 1701 O O . VAL A 1 216 ? -5.488 3.029 -9.681 1.00 96.12 216 VAL A O 1
ATOM 1704 N N . ILE A 1 217 ? -3.731 3.080 -8.266 1.00 97.69 217 ILE A N 1
ATOM 1705 C CA . ILE A 1 217 ? -4.538 3.067 -7.048 1.00 97.69 217 ILE A CA 1
ATOM 1706 C C . ILE A 1 217 ? -5.190 4.445 -6.896 1.00 97.69 217 ILE A C 1
ATOM 1708 O O . ILE A 1 217 ? -4.504 5.461 -6.802 1.00 97.69 217 ILE A O 1
ATOM 1712 N N . ASN A 1 218 ? -6.525 4.470 -6.893 1.00 97.94 218 ASN A N 1
ATOM 1713 C CA . ASN A 1 218 ? -7.316 5.670 -6.634 1.00 97.94 218 ASN A CA 1
ATOM 1714 C C . ASN A 1 218 ? -7.670 5.744 -5.143 1.00 97.94 218 ASN A C 1
ATOM 1716 O O . ASN A 1 218 ? -8.489 4.948 -4.670 1.00 97.94 218 ASN A O 1
ATOM 1720 N N . PHE A 1 219 ? -7.044 6.673 -4.430 1.00 98.25 219 PHE A N 1
ATOM 1721 C CA . PHE A 1 219 ? -7.240 6.898 -3.003 1.00 98.25 219 PHE A CA 1
ATOM 1722 C C . PHE A 1 219 ? -8.510 7.711 -2.720 1.00 98.25 219 PHE A C 1
ATOM 1724 O O . PHE A 1 219 ? -8.878 8.632 -3.455 1.00 98.25 219 PHE A O 1
ATOM 1731 N N . ASP A 1 220 ? -9.146 7.386 -1.605 1.00 97.94 220 ASP A N 1
ATOM 1732 C CA . ASP A 1 220 ? -10.308 8.078 -1.069 1.00 97.94 220 ASP A CA 1
ATOM 1733 C C . ASP A 1 220 ? -9.816 9.180 -0.113 1.00 97.94 220 ASP A C 1
ATOM 1735 O O . ASP A 1 220 ? -9.045 8.906 0.808 1.00 97.94 220 ASP A O 1
ATOM 1739 N N . ILE A 1 221 ? -10.204 10.437 -0.357 1.00 96.06 221 ILE A N 1
ATOM 1740 C CA . ILE A 1 221 ? -9.802 11.591 0.468 1.00 96.06 221 ILE A CA 1
ATOM 1741 C C . ILE A 1 221 ? -10.796 11.756 1.622 1.00 96.06 221 ILE A C 1
ATOM 1743 O O . ILE A 1 221 ? -12.007 11.660 1.413 1.00 96.06 221 ILE A O 1
ATOM 1747 N N . LYS A 1 222 ? -10.277 12.009 2.824 1.00 91.62 222 LYS A N 1
ATOM 1748 C CA . LYS A 1 222 ? -11.055 12.345 4.020 1.00 91.62 222 LYS A CA 1
ATOM 1749 C C . LYS A 1 222 ? -11.309 13.847 4.132 1.00 91.62 222 LYS A C 1
ATOM 1751 O O . LYS A 1 222 ? -12.415 14.208 4.592 1.00 91.62 222 LYS A O 1
#

Sequence (222 aa):
MKKRGAQLFMGALTAGILATSGVTSLATIKSMATTEAVNYTMEENETLFVQEPSISLQTGSGIKNITQFGSIDEIVRALPKGMAYKRMYLKGFNGEVLLLTQSTVKRDGKNTSSIAYIYTAQNGHIYYLGKLVTGDQNYPLRKDDGIIYASNKFDYNTFYVESDGKKMFEKDRLNYGSAQGFTHDENKNYTWHEIGTAFNKTSKEHYQKKNNSIPVINFDIK

Radius of gyration: 22.1 Å; chains: 1; bounding box: 36×68×74 Å

pLDDT: mean 72.88, std 24.7, range [26.17, 98.31]

Foldseek 3Di:
DDDDDDDDDDDDDDDDDDDDDDDDDDDPDPPPPPPPPPPPDDDDPPDFFPPDQPDWFQDPVGIGGPQRFQDPVVVVVRDDFAKWKDWDAAPQEPFIKIWTDNHFDADPNFTFAQKTWIWTHDPRGIATAGMAGQPDNVQTWFDDPRKIWNHYPFKTWIWGAHHVRRYIDTAWIAGNVVRAIDHHPDDDDDDRPRPPPPCDPVVVVVSVVVSVPTGGDGIDGD